Protein 8H24 (pdb70)

InterPro domains:
  IPR000483 Cysteine-rich flanking region, C-terminal [SM00082] (299-347)
  IPR001611 Leucine-rich repeat [PF00560] (93-112)
  IPR001611 Leucine-rich repeat [PF00560] (190-208)
  IPR001611 Leucine-rich repeat [PF13855] (116-176)
  IPR001611 Leucine-rich repeat [PF13855] (213-272)
  IPR001611 Leucine-rich repeat [PS51450] (93-114)
  IPR001611 Leucine-rich repeat [PS51450] (165-186)
  IPR003591 Leucine-rich repeat, typical subtype [SM00369] (92-114)
  IPR003591 Leucine-rich repeat, typical subtype [SM00369] (115-138)
  IPR003591 Leucine-rich repeat, typical subtype [SM00369] (163-186)
  IPR003591 Leucine-rich repeat, typical subtype [SM00369] (187-210)
  IPR003591 Leucine-rich repeat, typical subtype [SM00369] (213-234)
  IPR003591 Leucine-rich repeat, typical subtype [SM00369] (236-258)
  IPR003591 Leucine-rich repeat, typical subtype [SM00369] (259-282)
  IPR032675 Leucine-rich repeat domain superfamily [G3DSA:3.80.10.10] (40-172)
  IPR032675 Leucine-rich repeat domain superfamily [G3DSA:3.80.10.10] (173-347)
  IPR050467 Leucine-rich repeat and fibronectin type-III domain-containing [PTHR45842] (27-229)

Secondary structure (DSSP, 8-state):
--S--EE---SS-EEEEE-TTS---SS--TTEEEEEE-S---SS--TTTTTT-TT--EEE--SS------TTTTTT-TT--EEE--S-------TTTTTT-TT--EEE-TTS------GGGGTT--S--EEE--SS------TTTTTT-TT--EEE-TTS------TTTTSS-SS--EEE--SS---EE-SSTTTT-TT--EEE-TTS---EE-TTTTTT--S--EEE--SS--S---TTTTTTSSTTT---SSEEE--SS-EE-SGGGHHHHHHHHH-GGGBSSGGG-BEEESGGGTT-BHHHHHHT-

Organism: Homo sapiens (NCBI:txid9606)

GO terms:
  GO:0005576 extracellular region (C, IDA)
  GO:1904724 tertiary granule lumen (C, TAS)
  GO:1904813 ficolin-1-rich granule lumen (C, TAS)
  GO:0035580 specific granule lumen (C, TAS)
  GO:0005576 extracellular region (C, TAS)
  GO:0005515 protein binding (F, IPI)
  GO:0010718 positive regulation of epithelial to mesenchymal transition (P, IDA)
  GO:0030511 positive regulation of transforming growth factor beta receptor signaling pathway (P, IDA)
  GO:0001938 positive regulation of endothelial cell proliferation (P, IMP)
  GO:0005576 extracellular region (C, HDA)
  GO:0035313 wound healing, spreading of epidermal cells (P, IMP)
  GO:0045766 positive regulation of angiogenesis (P, IMP)
  GO:0010838 positive regulation of keratinocyte proliferation (P, IMP)
  GO:0051546 keratinocyte migration (P, IMP)
  GO:0060054 positive regulation of epithelial cell proliferation involved in wound healing (P, IMP)
  GO:0061756 leukocyte adhesion to vascular endothelial cell (P, IMP)
  GO:0005114 type II transforming growth factor beta receptor binding (F, IPI)
  GO:0034713 type I transforming growth factor beta receptor binding (F, IPI)
  GO:0070062 extracellular exosome (C, HDA)

Structure (mmCIF, N/CA/C/O backbone):
data_8H24
#
_entry.id   8H24
#
_cell.length_a   143.018
_cell.length_b   143.018
_cell.length_c   113.728
_cell.angle_alpha   90.000
_cell.angle_beta   90.000
_cell.angle_gamma   120.000
#
_symmetry.space_group_name_H-M   'P 63 2 2'
#
loop_
_entity.id
_entity.type
_entity.pdbx_description
1 polymer 'Leucine-rich alpha-2-glycoprotein'
2 non-polymer 2-acetamido-2-deoxy-beta-D-glucopyranose
3 non-polymer 'SULFATE ION'
4 water water
#
loop_
_atom_site.group_PDB
_atom_site.id
_atom_site.type_symbol
_atom_site.label_atom_id
_atom_site.label_alt_id
_atom_site.label_comp_id
_atom_site.label_asym_id
_atom_site.label_entity_id
_atom_site.label_seq_id
_atom_site.pdbx_PDB_ins_code
_atom_site.Cartn_x
_atom_site.Cartn_y
_atom_site.Cartn_z
_atom_site.occupancy
_atom_site.B_iso_or_equiv
_atom_site.auth_seq_id
_atom_site.auth_comp_id
_atom_site.auth_asym_id
_atom_site.auth_atom_id
_atom_site.pdbx_PDB_model_num
ATOM 1 N N . SER A 1 39 ? 80.58275 91.34330 140.60351 1.000 92.06661 39 SER A N 1
ATOM 2 C CA . SER A 1 39 ? 80.59960 91.67228 139.17946 1.000 92.63416 39 SER A CA 1
ATOM 3 C C . SER A 1 39 ? 79.27243 91.27134 138.53098 1.000 92.06652 39 SER A C 1
ATOM 4 O O . SER A 1 39 ? 78.59674 90.37451 139.01877 1.000 90.97727 39 SER A O 1
ATOM 7 N N . PRO A 1 40 ? 78.87124 91.96279 137.45914 1.000 95.25961 40 PRO A N 1
ATOM 8 C CA . PRO A 1 40 ? 77.64169 91.58236 136.74894 1.000 93.36954 40 PRO A CA 1
ATOM 9 C C . PRO A 1 40 ? 77.85008 90.59385 135.61250 1.000 83.40284 40 PRO A C 1
ATOM 10 O O . PRO A 1 40 ? 76.86163 90.03769 135.11094 1.000 78.66220 40 PRO A O 1
ATOM 14 N N . LYS A 1 41 ? 79.09504 90.37015 135.19507 1.000 82.37088 41 LYS A N 1
ATOM 15 C CA . LYS A 1 41 ? 79.40743 89.47759 134.08939 1.000 80.30830 41 LYS A CA 1
ATOM 16 C C . LYS A 1 41 ? 79.58623 88.02438 134.52144 1.000 77.00682 41 LYS A C 1
ATOM 17 O O . LYS A 1 41 ? 79.71656 87.14808 133.65712 1.000 73.09646 41 LYS A O 1
ATOM 23 N N . ASP A 1 42 ? 79.57658 87.74106 135.82118 1.000 76.56670 42 ASP A N 1
ATOM 24 C CA . ASP A 1 42 ? 79.85237 86.39894 136.31203 1.000 76.82548 42 ASP A CA 1
ATOM 25 C C . ASP A 1 42 ? 78.56571 85.59661 136.48749 1.000 74.16514 42 ASP A C 1
ATOM 26 O O . ASP A 1 42 ? 77.49563 86.13725 136.78540 1.000 71.91505 42 ASP A O 1
ATOM 31 N N . CYS A 1 43 ? 78.68741 84.28645 136.31203 1.000 73.39934 43 CYS A N 1
ATOM 32 C CA . CYS A 1 43 ? 77.56179 83.37942 136.48350 1.000 65.15922 43 CYS A CA 1
ATOM 33 C C . CYS A 1 43 ? 77.28490 83.18132 137.97395 1.000 66.52856 43 CYS A C 1
ATOM 34 O O . CYS A 1 43 ? 77.84046 83.86831 138.83382 1.000 74.27362 43 CYS A O 1
ATOM 37 N N . GLN A 1 44 ? 76.41953 82.23023 138.30315 1.000 64.19824 44 GLN A N 1
ATOM 38 C CA . GLN A 1 44 ? 76.05161 81.95305 139.68644 1.000 62.83218 44 GLN A CA 1
ATOM 39 C C . GLN A 1 44 ? 76.47076 80.53448 140.05026 1.000 60.87781 44 GLN A C 1
ATOM 40 O O . GLN A 1 44 ? 75.87755 79.56442 139.56958 1.000 58.66642 44 GLN A O 1
ATOM 46 N N . VAL A 1 45 ? 77.47624 80.41344 140.90166 1.000 60.29700 45 VAL A N 1
ATOM 47 C CA . VAL A 1 45 ? 77.99970 79.11577 141.30692 1.000 63.14024 45 VAL A CA 1
ATOM 48 C C . VAL A 1 45 ? 77.42899 78.75007 142.66596 1.000 67.22476 45 VAL A C 1
ATOM 49 O O . VAL A 1 45 ? 77.20767 79.60877 143.52544 1.000 69.42655 45 VAL A O 1
ATOM 53 N N . PHE A 1 46 ? 77.19303 77.45656 142.87019 1.000 69.68466 46 PHE A N 1
ATOM 54 C CA . PHE A 1 46 ? 76.60411 76.95793 144.10737 1.000 70.20272 46 PHE A CA 1
ATOM 55 C C . PHE A 1 46 ? 77.38168 75.72000 144.55537 1.000 74.64040 46 PHE A C 1
ATOM 56 O O . PHE A 1 46 ? 76.85398 74.60301 144.57100 1.000 75.99696 46 PHE A O 1
ATOM 64 N N . ARG A 1 47 ? 78.64882 75.95322 144.91278 1.000 79.52636 47 ARG A N 1
ATOM 65 C CA . ARG A 1 47 ? 79.56534 74.98088 145.50537 1.000 79.01182 47 ARG A CA 1
ATOM 66 C C . ARG A 1 47 ? 78.83703 74.05915 146.47510 1.000 76.64442 47 ARG A C 1
ATOM 67 O O . ARG A 1 47 ? 78.41473 74.49597 147.54731 1.000 81.33918 47 ARG A O 1
ATOM 75 N N . SER A 1 48 ? 78.66873 72.78973 146.10674 1.000 83.17839 48 SER A N 1
ATOM 76 C CA . SER A 1 48 ? 77.84847 71.88865 146.90815 1.000 87.44484 48 SER A CA 1
ATOM 77 C C . SER A 1 48 ? 78.57426 70.56866 147.16005 1.000 83.01529 48 SER A C 1
ATOM 78 O O . SER A 1 48 ? 79.78561 70.47141 146.92418 1.000 81.94050 48 SER A O 1
ATOM 81 N N . ASP A 1 49 ? 77.85852 69.55389 147.65638 1.000 82.81793 49 ASP A N 1
ATOM 82 C CA . ASP A 1 49 ? 78.53469 68.33744 148.10467 1.000 88.32552 49 ASP A CA 1
ATOM 83 C C . ASP A 1 49 ? 79.02163 67.50643 146.91995 1.000 85.01932 49 ASP A C 1
ATOM 84 O O . ASP A 1 49 ? 80.17530 67.05563 146.90142 1.000 81.43959 49 ASP A O 1
ATOM 89 N N . HIS A 1 50 ? 78.16464 67.29710 145.91655 1.000 83.01576 50 HIS A N 1
ATOM 90 C CA . HIS A 1 50 ? 78.65137 66.72253 144.67077 1.000 82.98577 50 HIS A CA 1
ATOM 91 C C . HIS A 1 50 ? 79.70702 67.66749 144.09606 1.000 80.77287 50 HIS A C 1
ATOM 92 O O . HIS A 1 50 ? 80.90979 67.40080 144.19817 1.000 78.07784 50 HIS A O 1
ATOM 99 N N . GLY A 1 51 ? 79.26822 68.79273 143.53826 1.000 76.38006 51 GLY A N 1
ATOM 100 C CA . GLY A 1 51 ? 80.15353 69.82032 143.02613 1.000 64.73832 51 GLY A CA 1
ATOM 101 C C . GLY A 1 51 ? 79.38303 71.09618 142.75489 1.000 65.46070 51 GLY A C 1
ATOM 102 O O . GLY A 1 51 ? 78.33427 71.33324 143.36478 1.000 72.12094 51 GLY A O 1
ATOM 103 N N . SER A 1 52 ? 79.87426 71.91860 141.83534 1.000 56.57232 52 SER A N 1
ATOM 104 C CA . SER A 1 52 ? 79.21657 73.17742 141.52598 1.000 53.71880 52 SER A CA 1
ATOM 105 C C . SER A 1 52 ? 77.96758 72.96810 140.67246 1.000 52.81527 52 SER A C 1
ATOM 106 O O . SER A 1 52 ? 77.88232 72.03372 139.86570 1.000 49.86376 52 SER A O 1
ATOM 109 N N . SER A 1 53 ? 76.98926 73.85165 140.87407 1.000 50.73471 53 SER A N 1
ATOM 110 C CA . SER A 1 53 ? 75.90098 74.08851 139.93642 1.000 47.54964 53 SER A CA 1
ATOM 111 C C . SER A 1 53 ? 75.98150 75.53559 139.48561 1.000 49.40491 53 SER A C 1
ATOM 112 O O . SER A 1 53 ? 76.04342 76.44389 140.32071 1.000 54.44500 53 SER A O 1
ATOM 115 N N . ILE A 1 54 ? 75.96682 75.75018 138.17344 1.000 39.06177 54 ILE A N 1
ATOM 116 C CA . ILE A 1 54 ? 76.23581 77.05952 137.59604 1.000 45.41135 54 ILE A CA 1
ATOM 117 C C . ILE A 1 54 ? 75.05299 77.47687 136.73433 1.000 43.36608 54 ILE A C 1
ATOM 118 O O . ILE A 1 54 ? 74.60071 76.71048 135.87577 1.000 40.94402 54 ILE A O 1
ATOM 123 N N . SER A 1 55 ? 74.56413 78.69497 136.95532 1.000 50.74000 55 SER A N 1
ATOM 124 C CA . SER A 1 55 ? 73.50525 79.27565 136.14414 1.000 50.26350 55 SER A CA 1
ATOM 125 C C . SER A 1 55 ? 74.01583 80.56135 135.50590 1.000 48.55241 55 SER A C 1
ATOM 126 O O . SER A 1 55 ? 74.55441 81.42786 136.20115 1.000 51.18161 55 SER A O 1
ATOM 129 N N . CYS A 1 56 ? 73.86699 80.66871 134.18290 1.000 48.85047 56 CYS A N 1
ATOM 130 C CA . CYS A 1 56 ? 74.24182 81.86139 133.42994 1.000 51.15587 56 CYS A CA 1
ATOM 131 C C . CYS A 1 56 ? 73.03667 82.32533 132.63864 1.000 47.59450 56 CYS A C 1
ATOM 132 O O . CYS A 1 56 ? 72.49624 81.56473 131.83156 1.000 48.76068 56 CYS A O 1
ATOM 135 N N . GLN A 1 57 ? 72.63347 83.56982 132.85685 1.000 50.82651 57 GLN A N 1
ATOM 136 C CA . GLN A 1 57 ? 71.69670 84.27649 131.99816 1.000 55.64004 57 GLN A CA 1
ATOM 137 C C . GLN A 1 57 ? 72.15052 85.72540 131.93078 1.000 54.05669 57 GLN A C 1
ATOM 138 O O . GLN A 1 57 ? 72.83212 86.19917 132.84790 1.000 52.30414 57 GLN A O 1
ATOM 144 N N . PRO A 1 58 ? 71.82699 86.44023 130.85408 1.000 54.90918 58 PRO A N 1
ATOM 145 C CA . PRO A 1 58 ? 72.21146 87.86455 130.76112 1.000 54.44846 58 PRO A CA 1
ATOM 146 C C . PRO A 1 58 ? 71.73457 88.63063 131.98329 1.000 55.26974 58 PRO A C 1
ATOM 147 O O . PRO A 1 58 ? 70.67146 88.31418 132.54401 1.000 55.56002 58 PRO A O 1
ATOM 151 N N . PRO A 1 59 ? 72.50438 89.63424 132.45325 1.000 55.31138 59 PRO A N 1
ATOM 152 C CA . PRO A 1 59 ? 73.71079 90.20444 131.84298 1.000 57.04226 59 PRO A CA 1
ATOM 153 C C . PRO A 1 59 ? 75.00158 89.41070 132.06188 1.000 58.15130 59 PRO A C 1
ATOM 154 O O . PRO A 1 59 ? 76.06596 89.90745 131.69460 1.000 65.79794 59 PRO A O 1
ATOM 158 N N . ALA A 1 60 ? 74.92498 88.21987 132.65213 1.000 58.97167 60 ALA A N 1
ATOM 159 C CA . ALA A 1 60 ? 76.12391 87.41043 132.80244 1.000 60.71362 60 ALA A CA 1
ATOM 160 C C . ALA A 1 60 ? 76.69559 87.06142 131.43268 1.000 58.89612 60 ALA A C 1
ATOM 161 O O . ALA A 1 60 ? 76.04966 87.22513 130.39318 1.000 59.46702 60 ALA A O 1
ATOM 163 N N . GLU A 1 61 ? 77.93316 86.58344 131.43912 1.000 60.38645 61 GLU A N 1
ATOM 164 C CA . GLU A 1 61 ? 78.61602 86.17509 130.22025 1.000 64.53993 61 GLU A CA 1
ATOM 165 C C . GLU A 1 61 ? 78.76436 84.66109 130.18978 1.000 56.74326 61 GLU A C 1
ATOM 166 O O . GLU A 1 61 ? 79.00908 84.02998 131.22369 1.000 59.59023 61 GLU A O 1
ATOM 172 N N . ILE A 1 62 ? 78.61077 84.08445 129.00288 1.000 54.72723 62 ILE A N 1
ATOM 173 C CA . ILE A 1 62 ? 78.86170 82.65916 128.80691 1.000 59.77499 62 ILE A CA 1
ATOM 174 C C . ILE A 1 62 ? 80.31206 82.37508 129.17604 1.000 58.49399 62 ILE A C 1
ATOM 175 O O . ILE A 1 62 ? 81.22428 82.96981 128.58558 1.000 58.69442 62 ILE A O 1
ATOM 180 N N . PRO A 1 63 ? 80.57262 81.48481 130.13094 1.000 58.74162 63 PRO A N 1
ATOM 181 C CA . PRO A 1 63 ? 81.95836 81.25215 130.55988 1.000 58.37780 63 PRO A CA 1
ATOM 182 C C . PRO A 1 63 ? 82.78825 80.59503 129.46388 1.000 61.42429 63 PRO A C 1
ATOM 183 O O . PRO A 1 63 ? 82.30948 79.72891 128.72592 1.000 66.07364 63 PRO A O 1
ATOM 187 N N . GLY A 1 64 ? 84.04774 81.02674 129.35687 1.000 59.59153 64 GLY A N 1
ATOM 188 C CA . GLY A 1 64 ? 84.96159 80.42340 128.40191 1.000 56.50258 64 GLY A CA 1
ATOM 189 C C . GLY A 1 64 ? 85.44708 79.04646 128.80460 1.000 59.20312 64 GLY A C 1
ATOM 190 O O . GLY A 1 64 ? 85.81010 78.24991 127.93324 1.000 64.65990 64 GLY A O 1
ATOM 191 N N . TYR A 1 65 ? 85.45441 78.74706 130.10101 1.000 52.41023 65 TYR A N 1
ATOM 192 C CA . TYR A 1 65 ? 85.82579 77.43264 130.59632 1.000 57.18012 65 TYR A CA 1
ATOM 193 C C . TYR A 1 65 ? 84.89398 77.06150 131.74417 1.000 55.75896 65 TYR A C 1
ATOM 194 O O . TYR A 1 65 ? 84.30439 77.92589 132.39531 1.000 58.93792 65 TYR A O 1
ATOM 203 N N . LEU A 1 66 ? 84.75329 75.76459 131.98158 1.000 48.99402 66 LEU A N 1
ATOM 204 C CA . LEU A 1 66 ? 83.96140 75.37761 133.13300 1.000 46.96882 66 LEU A CA 1
ATOM 205 C C . LEU A 1 66 ? 84.86376 74.89706 134.25859 1.000 51.10044 66 LEU A C 1
ATOM 206 O O . LEU A 1 66 ? 85.87757 74.23525 134.00648 1.000 54.74002 66 LEU A O 1
ATOM 211 N N . PRO A 1 67 ? 84.53326 75.22763 135.49978 1.000 48.55435 67 PRO A N 1
ATOM 212 C CA . PRO A 1 67 ? 85.21433 74.59912 136.63425 1.000 43.29385 67 PRO A CA 1
ATOM 213 C C . PRO A 1 67 ? 85.19068 73.08019 136.50660 1.000 47.68408 67 PRO A C 1
ATOM 214 O O . PRO A 1 67 ? 84.21013 72.48743 136.05032 1.000 47.88113 67 PRO A O 1
ATOM 218 N N . ALA A 1 68 ? 86.28425 72.44745 136.92929 1.000 51.18848 68 ALA A N 1
ATOM 219 C CA . ALA A 1 68 ? 86.41188 71.00173 136.79102 1.000 47.21407 68 ALA A CA 1
ATOM 220 C C . ALA A 1 68 ? 85.30012 70.24666 137.51047 1.000 51.41694 68 ALA A C 1
ATOM 221 O O . ALA A 1 68 ? 84.93796 69.13903 137.09505 1.000 56.48314 68 ALA A O 1
ATOM 223 N N . ASP A 1 69 ? 84.75091 70.80287 138.58680 1.000 45.30315 69 ASP A N 1
ATOM 224 C CA . ASP A 1 69 ? 83.77948 70.07091 139.38847 1.000 48.13692 69 ASP A CA 1
ATOM 225 C C . ASP A 1 69 ? 82.33184 70.44220 139.05738 1.000 47.76597 69 ASP A C 1
ATOM 226 O O . ASP A 1 69 ? 81.42547 70.12351 139.83606 1.000 45.68990 69 ASP A O 1
ATOM 231 N N . THR A 1 70 ? 82.09584 71.10151 137.92170 1.000 43.72499 70 THR A N 1
ATOM 232 C CA . THR A 1 70 ? 80.73696 71.43881 137.50785 1.000 44.80358 70 THR A CA 1
ATOM 233 C C . THR A 1 70 ? 79.89861 70.17387 137.32506 1.000 40.78318 70 THR A C 1
ATOM 234 O O . THR A 1 70 ? 80.25889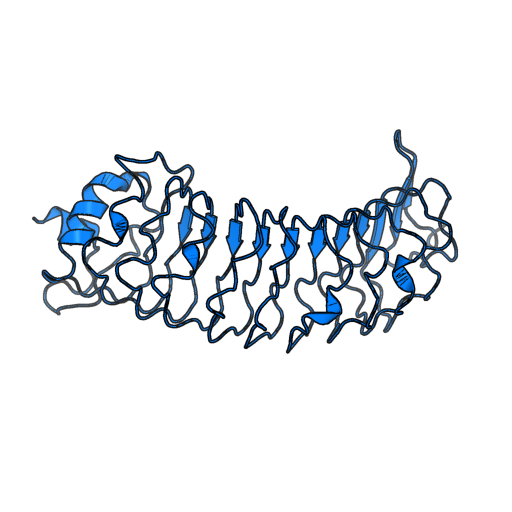 69.29649 136.53542 1.000 37.06389 70 THR A O 1
ATOM 238 N N . VAL A 1 71 ? 78.78218 70.07984 138.05720 1.000 39.76092 71 VAL A N 1
ATOM 239 C CA . VAL A 1 71 ? 77.86422 68.95719 137.92131 1.000 36.81201 71 VAL A CA 1
ATOM 240 C C . VAL A 1 71 ? 76.57253 69.34694 137.20386 1.000 35.52074 71 VAL A C 1
ATOM 241 O O . VAL A 1 71 ? 76.01160 68.52405 136.46758 1.000 33.35602 71 VAL A O 1
ATOM 245 N N . HIS A 1 72 ? 76.08278 70.56866 137.39215 1.000 38.26397 72 HIS A N 1
ATOM 246 C CA . HIS A 1 72 ? 74.88440 71.04179 136.71413 1.000 38.70157 72 HIS A CA 1
ATOM 247 C C . HIS A 1 72 ? 75.21314 72.36716 136.05840 1.000 37.16251 72 HIS A C 1
ATOM 248 O O . HIS A 1 72 ? 75.80948 73.24086 136.69721 1.000 35.42970 72 HIS A O 1
ATOM 255 N N . LEU A 1 73 ? 74.81879 72.52246 134.79618 1.000 30.43956 73 LEU A N 1
ATOM 256 C CA . LEU A 1 73 ? 75.05516 73.76217 134.07214 1.000 31.81079 73 LEU A CA 1
ATOM 257 C C . LEU A 1 73 ? 73.76606 74.19732 133.39742 1.000 33.10912 73 LEU A C 1
ATOM 258 O O . LEU A 1 73 ? 73.16244 73.42141 132.64418 1.000 32.25504 73 LEU A O 1
ATOM 263 N N . ALA A 1 74 ? 73.35006 75.43469 133.66361 1.000 33.13133 74 ALA A N 1
ATOM 264 C CA . ALA A 1 74 ? 72.22951 76.05466 132.96644 1.000 35.23768 74 ALA A CA 1
ATOM 265 C C . ALA A 1 74 ? 72.71579 77.32362 132.28303 1.000 37.80625 74 ALA A C 1
ATOM 266 O O . ALA A 1 74 ? 73.28565 78.20412 132.93530 1.000 40.33106 74 ALA A O 1
ATOM 268 N N . VAL A 1 75 ? 72.49176 77.41341 130.97631 1.000 36.98877 75 VAL A N 1
ATOM 269 C CA . VAL A 1 75 ? 72.82991 78.58520 130.17501 1.000 41.95186 75 VAL A CA 1
ATOM 270 C C . VAL A 1 75 ? 71.58067 78.92433 129.37494 1.000 43.09147 75 VAL A C 1
ATOM 271 O O . VAL A 1 75 ? 71.22565 78.19662 128.43884 1.000 44.84700 75 VAL A O 1
ATOM 275 N N . GLU A 1 76 ? 70.89796 80.00783 129.74084 1.000 45.42119 76 GLU A N 1
ATOM 276 C CA . GLU A 1 76 ? 69.59295 80.27983 129.15103 1.000 49.42764 76 GLU A CA 1
ATOM 277 C C . GLU A 1 76 ? 69.37203 81.76972 128.93236 1.000 48.53446 76 GLU A C 1
ATOM 278 O O . GLU A 1 76 ? 70.02021 82.61846 129.54933 1.000 45.96953 76 GLU A O 1
ATOM 284 N N . PHE A 1 77 ? 68.43051 82.06280 128.03026 1.000 46.39783 77 PHE A N 1
ATOM 285 C CA . PHE A 1 77 ? 67.92221 83.39573 127.69891 1.000 48.57329 77 PHE A CA 1
ATOM 286 C C . PHE A 1 77 ? 68.94393 84.24864 126.95792 1.000 50.15416 77 PHE A C 1
ATOM 287 O O . PHE A 1 77 ? 68.72672 85.45171 126.78409 1.000 53.42325 77 PHE A O 1
ATOM 295 N N . PHE A 1 78 ? 70.04696 83.66125 126.50384 1.000 49.97969 78 PHE A N 1
ATOM 296 C CA . PHE A 1 78 ? 70.92492 84.34379 125.57141 1.000 43.57782 78 PHE A CA 1
ATOM 297 C C . PHE A 1 78 ? 70.27396 84.36218 124.19257 1.000 51.94537 78 PHE A C 1
ATOM 298 O O . PHE A 1 78 ? 69.12951 83.93151 124.00597 1.000 51.32210 78 PHE A O 1
ATOM 306 N N . ASN A 1 79 ? 71.01687 84.87376 123.20931 1.000 52.85401 79 ASN A N 1
ATOM 307 C CA . ASN A 1 79 ? 70.51692 84.98633 121.83905 1.000 52.66998 79 ASN A CA 1
ATOM 308 C C . ASN A 1 79 ? 71.71579 84.74982 120.91703 1.000 57.48277 79 ASN A C 1
ATOM 309 O O . ASN A 1 79 ? 72.43157 85.68570 120.55364 1.000 62.36519 79 ASN A O 1
ATOM 314 N N . LEU A 1 80 ? 71.93080 83.48458 120.55809 1.000 51.72508 80 LEU A N 1
ATOM 315 C CA . LEU A 1 80 ? 73.07801 83.07624 119.76191 1.000 50.23848 80 LEU A CA 1
ATOM 316 C C . LEU A 1 80 ? 72.65576 81.97414 118.81455 1.000 48.23693 80 LEU A C 1
ATOM 317 O O . LEU A 1 80 ? 71.86864 81.09997 119.18794 1.000 52.93739 80 LEU A O 1
ATOM 322 N N . THR A 1 81 ? 73.20403 81.99751 117.60150 1.000 44.00513 81 THR A N 1
ATOM 323 C CA . THR A 1 81 ? 72.88251 80.94391 116.64823 1.000 47.02359 81 THR A CA 1
ATOM 324 C C . THR A 1 81 ? 73.51136 79.61613 117.04792 1.000 46.01681 81 THR A C 1
ATOM 325 O O . THR A 1 81 ? 73.01173 78.55600 116.65950 1.000 44.34284 81 THR A O 1
ATOM 329 N N . HIS A 1 82 ? 74.60829 79.65094 117.79962 1.000 44.73745 82 HIS A N 1
ATOM 330 C CA . HIS A 1 82 ? 75.27166 78.43034 118.23118 1.000 46.32873 82 HIS A CA 1
ATOM 331 C C . HIS A 1 82 ? 76.09713 78.73828 119.47245 1.000 44.27023 82 HIS A C 1
ATOM 332 O O . HIS A 1 82 ? 76.43242 79.89105 119.74598 1.000 47.05289 82 HIS A O 1
ATOM 339 N N . LEU A 1 83 ? 76.39885 77.70070 120.22473 1.000 42.44634 83 LEU A N 1
ATOM 340 C CA . LEU A 1 83 ? 77.32065 77.81541 121.34220 1.000 46.26722 83 LEU A CA 1
ATOM 341 C C . LEU A 1 83 ? 78.73829 77.54488 120.87175 1.000 43.24049 83 LEU A C 1
ATOM 342 O O . LEU A 1 83 ? 78.94368 76.86490 119.86046 1.000 47.74614 83 LEU A O 1
ATOM 347 N N . PRO A 1 84 ? 79.74304 78.06587 121.57669 1.000 45.65483 84 PRO A N 1
ATOM 348 C CA . PRO A 1 84 ? 81.13149 77.64744 121.30083 1.000 44.79009 84 PRO A CA 1
ATOM 349 C C . PRO A 1 84 ? 81.24397 76.12741 121.29681 1.000 43.74319 84 PRO A C 1
ATOM 350 O O . PRO A 1 84 ? 80.79731 75.45311 122.22693 1.000 46.14421 84 PRO A O 1
ATOM 354 N N . ALA A 1 85 ? 81.82751 75.58084 120.22556 1.000 49.85378 85 ALA A N 1
ATOM 355 C CA . ALA A 1 85 ? 81.90073 74.12767 120.07089 1.000 48.15904 85 ALA A CA 1
ATOM 356 C C . ALA A 1 85 ? 82.65928 73.43137 121.20054 1.000 51.33683 85 ALA A C 1
ATOM 357 O O . ALA A 1 85 ? 82.46833 72.22476 121.39766 1.000 48.79670 85 ALA A O 1
ATOM 359 N N . ASN A 1 86 ? 83.51840 74.14819 121.93820 1.000 44.80686 86 ASN A N 1
ATOM 360 C CA . ASN A 1 86 ? 84.31823 73.55661 123.00569 1.000 42.69994 86 ASN A CA 1
ATOM 361 C C . ASN A 1 86 ? 83.87530 74.02589 124.39072 1.000 40.70962 86 ASN A C 1
ATOM 362 O O . ASN A 1 86 ? 84.65638 73.95716 125.35074 1.000 40.23953 86 ASN A O 1
ATOM 367 N N . LEU A 1 87 ? 82.62190 74.46885 124.51364 1.000 39.00547 87 LEU A N 1
ATOM 368 C CA . LEU A 1 87 ? 82.10503 74.97773 125.78034 1.000 32.91999 87 LEU A CA 1
ATOM 369 C C . LEU A 1 87 ? 82.27314 73.97691 126.92403 1.000 34.80780 87 LEU A C 1
ATOM 370 O O . LEU A 1 87 ? 82.52970 74.37356 128.06380 1.000 32.12152 87 LEU A O 1
ATOM 375 N N . LEU A 1 88 ? 82.10018 72.68060 126.65436 1.000 31.67097 88 LEU A N 1
ATOM 376 C CA . LEU A 1 88 ? 82.07620 71.67425 127.71114 1.000 31.79915 88 LEU A CA 1
ATOM 377 C C . LEU A 1 88 ? 83.44023 71.04830 127.98608 1.000 30.53100 88 LEU A C 1
ATOM 378 O O . LEU A 1 88 ? 83.51715 70.08905 128.76233 1.000 29.52463 88 LEU A O 1
ATOM 383 N N . GLN A 1 89 ? 84.50772 71.57844 127.39175 1.000 31.48988 89 GLN A N 1
ATOM 384 C CA . GLN A 1 89 ? 85.84008 70.98608 127.50397 1.000 34.82389 89 GLN A CA 1
ATOM 385 C C . GLN A 1 89 ? 86.23987 70.72371 128.95202 1.000 34.39690 89 GLN A C 1
ATOM 386 O O . GLN A 1 89 ? 86.16169 71.61439 129.80273 1.000 32.98989 89 GLN A O 1
ATOM 392 N N . GLY A 1 90 ? 86.68653 69.49206 129.22081 1.000 30.15449 90 GLY A N 1
ATOM 393 C CA . GLY A 1 90 ? 87.15294 69.09019 130.53836 1.000 31.15672 90 GLY A CA 1
ATOM 394 C C . GLY A 1 90 ? 86.07917 68.84916 131.58870 1.000 32.65838 90 GLY A C 1
ATOM 395 O O . GLY A 1 90 ? 86.41881 68.51110 132.72706 1.000 29.27551 90 GLY A O 1
ATOM 396 N N . ALA A 1 91 ? 84.79707 68.97645 131.24885 1.000 27.89550 91 ALA A N 1
ATOM 397 C CA . ALA A 1 91 ? 83.73744 68.92418 132.25464 1.000 27.21888 91 ALA A CA 1
ATOM 398 C C . ALA A 1 91 ? 83.30198 67.47645 132.47392 1.000 32.23192 91 ALA A C 1
ATOM 399 O O . ALA A 1 91 ? 82.17720 67.06854 132.17081 1.000 35.92070 91 ALA A O 1
ATOM 401 N N . SER A 1 92 ? 84.21871 66.68546 133.02207 1.000 30.07707 92 SER A N 1
ATOM 402 C CA . SER A 1 92 ? 83.95640 65.25174 133.11010 1.000 31.18249 92 SER A CA 1
ATOM 403 C C . SER A 1 92 ? 83.11362 64.86369 134.31781 1.000 33.91729 92 SER A C 1
ATOM 404 O O . SER A 1 92 ? 82.84983 63.66703 134.51033 1.000 32.48086 92 SER A O 1
ATOM 407 N N . LYS A 1 93 ? 82.66785 65.82582 135.12445 1.000 30.12977 93 LYS A N 1
ATOM 408 C CA . LYS A 1 93 ? 81.68638 65.53722 136.15948 1.000 32.85056 93 LYS A CA 1
ATOM 409 C C . LYS A 1 93 ? 80.29896 66.04597 135.79334 1.000 31.79988 93 LYS A C 1
ATOM 410 O O . LYS A 1 93 ? 79.35217 65.81329 136.55164 1.000 37.02493 93 LYS A O 1
ATOM 416 N N . LEU A 1 94 ? 80.15577 66.72928 134.65492 1.000 27.83342 94 LEU A N 1
ATOM 417 C CA . LEU A 1 94 ? 78.87006 67.29439 134.25951 1.000 29.82587 94 LEU A CA 1
ATOM 418 C C . LEU A 1 94 ? 77.81615 66.20407 134.09700 1.000 31.63393 94 LEU A C 1
ATOM 419 O O . LEU A 1 94 ? 78.01888 65.21987 133.37771 1.000 26.95270 94 LEU A O 1
ATOM 424 N N . GLN A 1 95 ? 76.69008 66.37328 134.77424 1.000 30.27217 95 GLN A N 1
ATOM 425 C CA . GLN A 1 95 ? 75.60863 65.40696 134.66396 1.000 32.45025 95 GLN A CA 1
ATOM 426 C C . GLN A 1 95 ? 74.35273 65.96802 134.03372 1.000 29.47906 95 GLN A C 1
ATOM 427 O O . GLN A 1 95 ? 73.59817 65.20197 133.42711 1.000 28.97365 95 GLN A O 1
ATOM 433 N N . GLU A 1 96 ? 74.11159 67.27741 134.15310 1.000 28.10985 96 GLU A N 1
ATOM 434 C CA . GLU A 1 96 ? 72.90508 67.91176 133.63625 1.000 30.83988 96 GLU A CA 1
ATOM 435 C C . GLU A 1 96 ? 73.26974 69.18184 132.88230 1.000 29.64734 96 GLU A C 1
ATOM 436 O O . GLU A 1 96 ? 73.99451 70.04195 133.39531 1.000 29.58522 96 GLU A O 1
ATOM 442 N N . LEU A 1 97 ? 72.76154 69.29278 131.66605 1.000 25.33685 97 LEU A N 1
ATOM 443 C CA . LEU A 1 97 ? 73.05298 70.41447 130.79059 1.000 26.03958 97 LEU A CA 1
ATOM 444 C C . LEU A 1 97 ? 71.72413 71.01711 130.35625 1.000 30.60973 97 LEU A C 1
ATOM 445 O O . LEU A 1 97 ? 70.99914 70.41105 129.55976 1.000 31.15440 97 LEU A O 1
ATOM 450 N N . HIS A 1 98 ? 71.38907 72.18774 130.89112 1.000 31.22375 98 HIS A N 1
ATOM 451 C CA . HIS A 1 98 ? 70.16976 72.89704 130.52125 1.000 34.00759 98 HIS A CA 1
ATOM 452 C C . HIS A 1 98 ? 70.55432 74.08187 129.64061 1.000 34.03445 98 HIS A C 1
ATOM 453 O O . HIS A 1 98 ? 71.29242 74.97302 130.07311 1.000 36.87882 98 HIS A O 1
ATOM 460 N N . LEU A 1 99 ? 70.08923 74.06909 128.40034 1.000 30.72712 99 LEU A N 1
ATOM 461 C CA . LEU A 1 99 ? 70.43745 75.07610 127.40329 1.000 34.23745 99 LEU A CA 1
ATOM 462 C C . LEU A 1 99 ? 69.17794 75.65780 126.79520 1.000 36.69715 99 LEU A C 1
ATOM 463 O O . LEU A 1 99 ? 69.02442 75.75983 125.57802 1.000 36.06717 99 LEU A O 1
ATOM 468 N N . SER A 1 100 ? 68.27452 76.07941 127.67015 1.000 40.54961 100 SER A N 1
ATOM 469 C CA . SER A 1 100 ? 66.93558 76.49880 127.28833 1.000 43.48203 100 SER A CA 1
ATOM 470 C C . SER A 1 100 ? 66.92367 77.91491 126.71002 1.000 41.58506 100 SER A C 1
ATOM 471 O O . SER A 1 100 ? 67.63587 78.79773 127.18794 1.000 42.77676 100 SER A O 1
ATOM 474 N N . SER A 1 101 ? 66.09961 78.12684 125.68267 1.000 40.52988 101 SER A N 1
ATOM 475 C CA . SER A 1 101 ? 65.70264 79.46489 125.22261 1.000 41.13440 101 SER A CA 1
ATOM 476 C C . SER A 1 101 ? 66.90836 80.35254 124.91310 1.000 42.99952 101 SER A C 1
ATOM 477 O O . SER A 1 101 ? 67.11801 81.40481 125.51870 1.000 41.87331 101 SER A O 1
ATOM 480 N N . ASN A 1 102 ? 67.70538 79.91716 123.94706 1.000 41.45069 102 ASN A N 1
ATOM 481 C CA . ASN A 1 102 ? 68.87581 80.67222 123.54250 1.000 43.24106 102 ASN A CA 1
ATOM 482 C C . ASN A 1 102 ? 68.87019 81.00150 122.06093 1.000 44.58592 102 ASN A C 1
ATOM 483 O O . ASN A 1 102 ? 69.83160 81.60618 121.57160 1.000 46.24710 102 ASN A O 1
ATOM 488 N N . GLY A 1 103 ? 67.82253 80.62519 121.33549 1.000 41.55297 103 GLY A N 1
ATOM 489 C CA . GLY A 1 103 ? 67.79594 80.87339 119.91205 1.000 36.46207 103 GLY A CA 1
ATOM 490 C C . GLY A 1 103 ? 68.73763 80.00749 119.11625 1.000 44.19458 103 GLY A C 1
ATOM 491 O O . GLY A 1 103 ? 68.99156 80.30384 117.94298 1.000 47.01144 103 GLY A O 1
ATOM 492 N N . LEU A 1 104 ? 69.26045 78.93330 119.71516 1.000 45.69061 104 LEU A N 1
ATOM 493 C CA . LEU A 1 104 ? 70.22852 78.09410 119.01881 1.000 39.02398 104 LEU A CA 1
ATOM 494 C C . LEU A 1 104 ? 69.62159 77.53531 117.74231 1.000 39.89662 104 LEU A C 1
ATOM 495 O O . LEU A 1 104 ? 68.46013 77.11576 117.71511 1.000 38.76977 104 LEU A O 1
ATOM 500 N N . GLU A 1 105 ? 70.41518 77.54551 116.67506 1.000 41.61576 105 GLU A N 1
ATOM 501 C CA . GLU A 1 105 ? 69.97945 77.04167 115.38330 1.000 45.19817 105 GLU A CA 1
ATOM 502 C C . GLU A 1 105 ? 70.72358 75.79763 114.95201 1.000 41.00538 105 GLU A C 1
ATOM 503 O O . GLU A 1 105 ? 70.31656 75.15791 113.97760 1.000 41.41912 105 GLU A O 1
ATOM 509 N N . SER A 1 106 ? 71.79893 75.44337 115.64049 1.000 37.82512 106 SER A N 1
ATOM 510 C CA . SER A 1 106 ? 72.54123 74.24580 115.29431 1.000 45.40488 106 SER A CA 1
ATOM 511 C C . SER A 1 106 ? 73.39689 73.88304 116.49153 1.000 40.97334 106 SER A C 1
ATOM 512 O O . SER A 1 106 ? 73.59050 74.68899 117.40429 1.000 40.05463 106 SER A O 1
ATOM 515 N N . LEU A 1 107 ? 73.89270 72.65494 116.47957 1.000 40.29005 107 LEU A N 1
ATOM 516 C CA . LEU A 1 107 ? 74.84250 72.18563 117.47302 1.000 39.95688 107 LEU A CA 1
ATOM 517 C C . LEU A 1 107 ? 76.06547 71.64470 116.75420 1.000 39.45978 107 LEU A C 1
ATOM 518 O O . LEU A 1 107 ? 75.94783 71.05123 115.67628 1.000 38.59037 107 LEU A O 1
ATOM 523 N N . SER A 1 108 ? 77.23375 71.84993 117.34580 1.000 34.78711 108 SER A N 1
ATOM 524 C CA . SER A 1 108 ? 78.43312 71.24495 116.79227 1.000 38.42533 108 SER A CA 1
ATOM 525 C C . SER A 1 108 ? 78.34401 69.72484 116.90582 1.000 35.62603 108 SER A C 1
ATOM 526 O O . SER A 1 108 ? 77.86796 69.20721 117.92033 1.000 35.31168 108 SER A O 1
ATOM 529 N N . PRO A 1 109 ? 78.79740 68.98379 115.89292 1.000 36.34371 109 PRO A N 1
ATOM 530 C CA . PRO A 1 109 ? 78.83321 67.51399 116.02371 1.000 34.09097 109 PRO A CA 1
ATOM 531 C C . PRO A 1 109 ? 79.69631 67.02868 117.18088 1.000 35.16752 109 PRO A C 1
ATOM 532 O O . PRO A 1 109 ? 79.49501 65.90318 117.65082 1.000 35.40135 109 PRO A O 1
ATOM 536 N N . GLU A 1 110 ? 80.65469 67.82511 117.65283 1.000 31.68829 110 GLU A N 1
ATOM 537 C CA . GLU A 1 110 ? 81.55740 67.40210 118.71569 1.000 33.28689 110 GLU A CA 1
ATOM 538 C C . GLU A 1 110 ? 81.14755 67.92205 120.08991 1.000 31.92070 110 GLU A C 1
ATOM 539 O O . GLU A 1 110 ? 81.87908 67.70945 121.06379 1.000 32.25797 110 GLU A O 1
ATOM 545 N N . PHE A 1 111 ? 79.98229 68.56297 120.19208 1.000 29.24821 111 PHE A N 1
ATOM 546 C CA . PHE A 1 111 ? 79.61054 69.29763 121.39900 1.000 27.13384 111 PHE A CA 1
ATOM 547 C C . PHE A 1 111 ? 79.68500 68.43430 122.65313 1.000 25.13659 111 PHE A C 1
ATOM 548 O O . PHE A 1 111 ? 80.14306 68.90246 123.69852 1.000 24.30806 111 PHE A O 1
ATOM 556 N N . LEU A 1 112 ? 79.24220 67.17600 122.57637 1.000 22.69702 112 LEU A N 1
ATOM 557 C CA . LEU A 1 112 ? 79.11440 66.32746 123.75918 1.000 23.00743 112 LEU A CA 1
ATOM 558 C C . LEU A 1 112 ? 80.29305 65.39196 123.97007 1.000 24.50459 112 LEU A C 1
ATOM 559 O O . LEU A 1 112 ? 80.30474 64.64383 124.95769 1.000 23.59980 112 LEU A O 1
ATOM 564 N N . ARG A 1 113 ? 81.27870 65.41059 123.07696 1.000 26.56938 113 ARG A N 1
ATOM 565 C CA . ARG A 1 113 ? 82.47279 64.58427 123.25246 1.000 26.63998 113 ARG A CA 1
ATOM 566 C C . ARG A 1 113 ? 83.15643 64.72918 124.61222 1.000 28.29096 113 ARG A C 1
ATOM 567 O O . ARG A 1 113 ? 83.63954 63.70756 125.13375 1.000 24.85710 113 ARG A O 1
ATOM 575 N N . PRO A 1 114 ? 83.24554 65.91094 125.23785 1.000 27.22279 114 PRO A N 1
ATOM 576 C CA . PRO A 1 114 ? 83.86646 65.96700 126.57496 1.000 27.01008 114 PRO A CA 1
ATOM 577 C C . PRO A 1 114 ? 82.98782 65.42906 127.70390 1.000 27.20274 114 PRO A C 1
ATOM 578 O O . PRO A 1 114 ? 83.46894 65.34345 128.84195 1.000 25.00823 114 PRO A O 1
ATOM 582 N N . VAL A 1 115 ? 81.73510 65.05545 127.44793 1.000 25.36810 115 VAL A N 1
ATOM 583 C CA . VAL A 1 115 ? 80.83826 64.67361 128.54374 1.000 24.29171 115 VAL A CA 1
ATOM 584 C C . VAL A 1 115 ? 80.12646 63.35249 128.25227 1.000 25.80678 115 VAL A C 1
ATOM 585 O O . VAL A 1 115 ? 78.88525 63.30043 128.23078 1.000 24.57870 115 VAL A O 1
ATOM 589 N N . PRO A 1 116 ? 80.85477 62.25368 128.04238 1.000 24.11362 116 PRO A N 1
ATOM 590 C CA . PRO A 1 116 ? 80.17587 60.96461 127.84789 1.000 23.71153 116 PRO A CA 1
ATOM 591 C C . PRO A 1 116 ? 79.32972 60.54886 129.04204 1.000 27.32134 116 PRO A C 1
ATOM 592 O O . PRO A 1 116 ? 78.38579 59.76144 128.88153 1.000 27.86975 116 PRO A O 1
ATOM 596 N N . GLN A 1 117 ? 79.62662 61.05941 130.23299 1.000 25.20582 117 GLN A N 1
ATOM 597 C CA . GLN A 1 117 ? 78.87172 60.71130 131.42907 1.000 28.38359 117 GLN A CA 1
ATOM 598 C C . GLN A 1 117 ? 77.57479 61.51055 131.57161 1.000 29.27045 117 GLN A C 1
ATOM 599 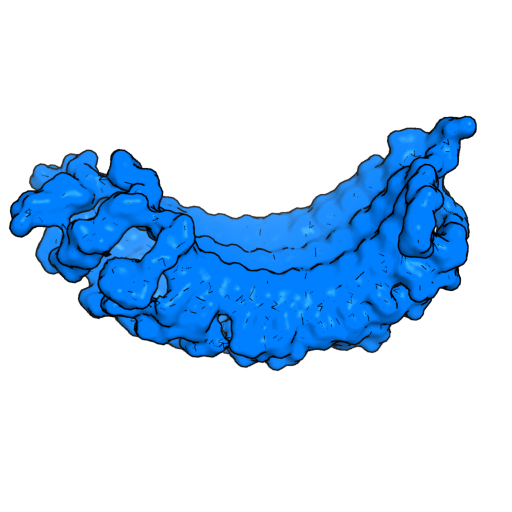O O . GLN A 1 117 ? 76.83793 61.28082 132.54164 1.000 26.21030 117 GLN A O 1
ATOM 605 N N . LEU A 1 118 ? 77.28991 62.44405 130.65151 1.000 25.45043 118 LEU A N 1
ATOM 606 C CA . LEU A 1 118 ? 76.09736 63.28409 130.76013 1.000 27.73547 118 LEU A CA 1
ATOM 607 C C . LEU A 1 118 ? 74.83652 62.44016 130.91657 1.000 23.86577 118 LEU A C 1
ATOM 608 O O . LEU A 1 118 ? 74.64636 61.43503 130.22688 1.000 23.89302 118 LEU A O 1
ATOM 613 N N . ARG A 1 119 ? 73.97369 62.86093 131.83361 1.000 25.46724 119 ARG A N 1
ATOM 614 C CA . ARG A 1 119 ? 72.72765 62.16234 132.13068 1.000 28.83190 119 ARG A CA 1
ATOM 615 C C . ARG A 1 119 ? 71.51307 62.86999 131.55249 1.000 28.02086 119 ARG A C 1
ATOM 616 O O . ARG A 1 119 ? 70.59200 62.20212 131.06146 1.000 25.36125 119 ARG A O 1
ATOM 624 N N . VAL A 1 120 ? 71.51775 64.20719 131.55696 1.000 26.99204 120 VAL A N 1
ATOM 625 C CA . VAL A 1 120 ? 70.36219 65.01851 131.18165 1.000 25.27640 120 VAL A CA 1
ATOM 626 C C . VAL A 1 120 ? 70.81337 66.09965 130.20456 1.000 26.32813 120 VAL A C 1
ATOM 627 O O . VAL A 1 120 ? 71.66559 66.93308 130.54211 1.000 25.72798 120 VAL A O 1
ATOM 631 N N . LEU A 1 121 ? 70.21837 66.11035 129.01223 1.000 27.29269 121 LEU A N 1
ATOM 632 C CA . LEU A 1 121 ? 70.42441 67.16902 128.02723 1.000 27.39728 121 LEU A CA 1
ATOM 633 C C . LEU A 1 121 ? 69.07868 67.79841 127.66846 1.000 29.72777 121 LEU A C 1
ATOM 634 O O . LEU A 1 121 ? 68.20698 67.12525 127.09830 1.000 24.06344 121 LEU A O 1
ATOM 639 N N . ASP A 1 122 ? 68.93281 69.09868 127.95986 1.000 29.39058 122 ASP A N 1
ATOM 640 C CA . ASP A 1 122 ? 67.67133 69.82723 127.82253 1.000 28.98818 122 ASP A CA 1
ATOM 641 C C . ASP A 1 122 ? 67.86359 71.01326 126.87917 1.000 31.80818 122 ASP A C 1
ATOM 642 O O . ASP A 1 122 ? 68.55625 71.97868 127.22192 1.000 27.85102 122 ASP A O 1
ATOM 647 N N . LEU A 1 123 ? 67.21305 70.96676 125.70846 1.000 29.39064 123 LEU A N 1
ATOM 648 C CA . LEU A 1 123 ? 67.35489 72.01072 124.69580 1.000 32.75816 123 LEU A CA 1
ATOM 649 C C . LEU A 1 123 ? 66.02776 72.70490 124.39846 1.000 33.06584 123 LEU A C 1
ATOM 650 O O . LEU A 1 123 ? 65.78401 73.12913 123.26586 1.000 33.85949 123 LEU A O 1
ATOM 655 N N . THR A 1 124 ? 65.17776 72.83961 125.41477 1.000 34.40290 124 THR A N 1
ATOM 656 C CA . THR A 1 124 ? 63.85063 73.42191 125.24787 1.000 36.86544 124 THR A CA 1
ATOM 657 C C . THR A 1 124 ? 63.90212 74.82607 124.65784 1.000 37.54754 124 THR A C 1
ATOM 658 O O . THR A 1 124 ? 64.69387 75.66882 125.08920 1.000 37.73016 124 THR A O 1
ATOM 662 N N . ARG A 1 125 ? 63.01616 75.07654 123.68234 1.000 37.58749 125 ARG A N 1
ATOM 663 C CA . ARG A 1 125 ? 62.70783 76.42550 123.18921 1.000 38.30360 125 ARG A CA 1
ATOM 664 C C . ARG A 1 125 ? 63.90681 77.04285 122.47659 1.000 37.43124 125 ARG A C 1
ATOM 665 O O . ARG A 1 125 ? 64.35628 78.13494 122.81139 1.000 41.10215 125 ARG A O 1
ATOM 673 N N . ASN A 1 126 ? 64.42097 76.33239 121.49014 1.000 35.48750 126 ASN A N 1
ATOM 674 C CA .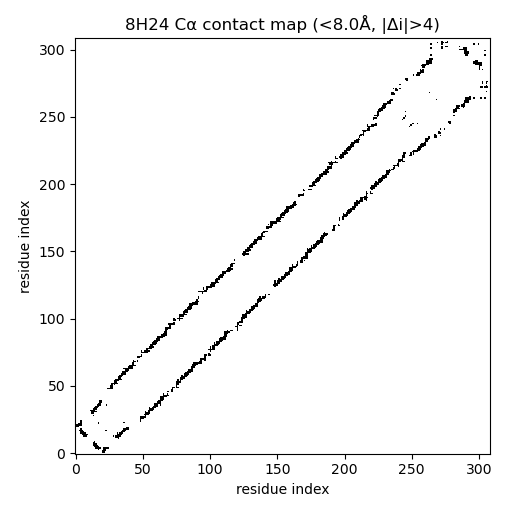 ASN A 1 126 ? 65.46416 76.83588 120.61857 1.000 36.00231 126 ASN A CA 1
ATOM 675 C C . ASN A 1 126 ? 64.93988 76.74589 119.18817 1.000 39.63229 126 ASN A C 1
ATOM 676 O O . ASN A 1 126 ? 63.74855 76.52901 118.96319 1.000 42.93865 126 ASN A O 1
ATOM 681 N N . ALA A 1 127 ? 65.82478 76.90220 118.21103 1.000 36.02641 127 ALA A N 1
ATOM 682 C CA . ALA A 1 127 ? 65.38886 76.93739 116.82324 1.000 40.58830 127 ALA A CA 1
ATOM 683 C C . ALA A 1 127 ? 65.95970 75.77098 116.02939 1.000 40.33685 127 ALA A C 1
ATOM 684 O O . ALA A 1 127 ? 66.13579 75.86293 114.81156 1.000 37.31896 127 ALA A O 1
ATOM 686 N N . LEU A 1 128 ? 66.23734 74.66015 116.70362 1.000 38.89429 128 LEU A N 1
ATOM 687 C CA . LEU A 1 128 ? 66.84344 73.52829 116.02026 1.000 35.95595 128 LEU A CA 1
ATOM 688 C C . LEU A 1 128 ? 65.91416 73.00065 114.93785 1.000 35.97295 128 LEU A C 1
ATOM 689 O O . LEU A 1 128 ? 64.69300 72.93266 115.11596 1.000 31.73351 128 LEU A O 1
ATOM 694 N N . THR A 1 129 ? 66.49777 72.63409 113.80285 1.000 36.07859 129 THR A N 1
ATOM 695 C CA . THR A 1 129 ? 65.75946 71.94772 112.75153 1.000 36.40514 129 THR A CA 1
ATOM 696 C C . THR A 1 129 ? 66.32939 70.57140 112.47326 1.000 38.07853 129 THR A C 1
ATOM 697 O O . THR A 1 129 ? 65.76061 69.82952 111.66301 1.000 40.79083 129 THR A O 1
ATOM 701 N N . GLY A 1 130 ? 67.43114 70.21168 113.12146 1.000 39.02750 130 GLY A N 1
ATOM 702 C CA . GLY A 1 130 ? 68.00467 68.88866 112.97147 1.000 41.46530 130 GLY A CA 1
ATOM 703 C C . GLY A 1 130 ? 69.14446 68.70209 113.94523 1.000 42.88141 130 GLY A C 1
ATOM 704 O O . GLY A 1 130 ? 69.54805 69.62294 114.66368 1.000 41.09638 130 GLY A O 1
ATOM 705 N N . LEU A 1 131 ? 69.65591 67.48127 113.96750 1.000 41.01554 131 LEU A N 1
ATOM 706 C CA . LEU A 1 131 ? 70.82339 67.25239 114.78328 1.000 39.77631 131 LEU A CA 1
ATOM 707 C C . LEU A 1 131 ? 71.97324 66.79962 113.89394 1.000 42.14282 131 LEU A C 1
ATOM 708 O O . LEU A 1 131 ? 71.75089 66.05986 112.93143 1.000 43.43126 131 LEU A O 1
ATOM 713 N N . PRO A 1 132 ? 73.20146 67.23992 114.17722 1.000 38.62692 132 PRO A N 1
ATOM 714 C CA . PRO A 1 132 ? 74.34249 66.77253 113.38363 1.000 36.76123 132 PRO A CA 1
ATOM 715 C C . PRO A 1 132 ? 74.55468 65.28570 113.57186 1.000 40.13625 132 PRO A C 1
ATOM 716 O O . PRO A 1 132 ? 74.25144 64.72879 114.64422 1.000 44.11857 132 PRO A O 1
ATOM 720 N N . PRO A 1 133 ? 75.09120 64.58844 112.56477 1.000 40.76141 133 PRO A N 1
ATOM 721 C CA . PRO A 1 133 ? 75.30886 63.14642 112.70803 1.000 42.59769 133 PRO A CA 1
ATOM 722 C C . PRO A 1 133 ? 76.42704 62.89302 113.69822 1.000 36.22600 133 PRO A C 1
ATOM 723 O O . PRO A 1 133 ? 77.36660 63.68216 113.81769 1.000 39.48130 133 PRO A O 1
ATOM 727 N N . GLY A 1 134 ? 76.31069 61.78532 114.42519 1.000 32.01911 134 GLY A N 1
ATOM 728 C CA . GLY A 1 134 ? 77.29728 61.46467 115.42980 1.000 30.92391 134 GLY A CA 1
ATOM 729 C C . GLY A 1 134 ? 77.22527 62.27807 116.70105 1.000 29.53797 134 GLY A C 1
ATOM 730 O O . GLY A 1 134 ? 78.02624 62.03049 117.61198 1.000 35.64592 134 GLY A O 1
ATOM 731 N N . LEU A 1 135 ? 76.29589 63.23234 116.80313 1.000 29.51894 135 LEU A N 1
ATOM 732 C CA . LEU A 1 135 ? 76.16104 64.01896 118.02929 1.000 30.78507 135 LEU A CA 1
ATOM 733 C C . LEU A 1 135 ? 76.21001 63.14320 119.27840 1.000 29.47539 135 LEU A C 1
ATOM 734 O O . LEU A 1 135 ? 76.84938 63.50498 120.26723 1.000 25.74624 135 LEU A O 1
ATOM 739 N N . PHE A 1 136 ? 75.55588 61.97691 119.24188 1.000 25.35059 136 PHE A N 1
ATOM 740 C CA . PHE A 1 136 ? 75.41003 61.11333 120.40388 1.000 26.25764 136 PHE A CA 1
ATOM 741 C C . PHE A 1 136 ? 76.30773 59.87599 120.34387 1.000 29.75476 136 PHE A C 1
ATOM 742 O O . PHE A 1 136 ? 76.06410 58.89468 121.06100 1.000 30.39472 136 PHE A O 1
ATOM 750 N N . GLN A 1 137 ? 77.34612 59.90017 119.51377 1.000 28.87607 137 GLN A N 1
ATOM 751 C CA . GLN A 1 137 ? 78.18266 58.71631 119.34790 1.000 30.93194 137 GLN A CA 1
ATOM 752 C C . GLN A 1 137 ? 78.78005 58.24637 120.66911 1.000 28.81785 137 GLN A C 1
ATOM 753 O O . GLN A 1 137 ? 78.93584 57.04302 120.88507 1.000 29.96511 137 GLN A O 1
ATOM 759 N N . ALA A 1 138 ? 79.12610 59.16339 121.56906 1.000 25.19080 138 ALA A N 1
ATOM 760 C CA . ALA A 1 138 ? 79.66782 58.75191 122.85893 1.000 28.26685 138 ALA A CA 1
ATOM 761 C C . ALA A 1 138 ? 78.66787 58.90915 124.00359 1.000 29.59441 138 ALA A C 1
ATOM 762 O O . ALA A 1 138 ? 79.06350 58.84268 125.16941 1.000 28.24843 138 ALA A O 1
ATOM 764 N N . SER A 1 139 ? 77.38656 59.11032 123.70385 1.000 24.69747 139 SER A N 1
ATOM 765 C CA . SER A 1 139 ? 76.39847 59.46589 124.71925 1.000 28.98207 139 SER A CA 1
ATOM 766 C C . SER A 1 139 ? 75.60299 58.25804 125.21298 1.000 31.11337 139 SER A C 1
ATOM 767 O O . SER A 1 139 ? 74.39586 58.36126 125.44802 1.000 32.61975 139 SER A O 1
ATOM 770 N N . ALA A 1 140 ? 76.25928 57.11025 125.40899 1.000 30.85381 140 ALA A N 1
ATOM 771 C CA . ALA A 1 140 ? 75.53664 55.87372 125.70803 1.000 35.82396 140 ALA A CA 1
ATOM 772 C C . ALA A 1 140 ? 74.87027 55.88792 127.08156 1.000 36.01606 140 ALA A C 1
ATOM 773 O O . ALA A 1 140 ? 73.92293 55.12031 127.29839 1.000 36.02370 140 ALA A O 1
ATOM 775 N N . THR A 1 141 ? 75.32480 56.72602 128.01098 1.000 27.15707 141 THR A N 1
ATOM 776 C CA . THR A 1 141 ? 74.68162 56.77642 129.31122 1.000 28.46754 141 THR A CA 1
ATOM 777 C C . THR A 1 141 ? 73.66594 57.91072 129.43556 1.000 25.55308 141 THR A C 1
ATOM 778 O O . THR A 1 141 ? 73.06642 58.06543 130.49753 1.000 27.52595 141 THR A O 1
ATOM 782 N N . LEU A 1 142 ? 73.42383 58.68647 128.38148 1.000 30.87212 142 LEU A N 1
ATOM 783 C CA . LEU A 1 142 ? 72.42376 59.74889 128.47892 1.000 27.07697 142 LEU A CA 1
ATOM 784 C C . LEU A 1 142 ? 71.05724 59.16309 128.82843 1.000 26.67463 142 LEU A C 1
ATOM 785 O O . LEU A 1 142 ? 70.59227 58.20475 128.19737 1.000 24.81666 142 LEU A O 1
ATOM 790 N N . ASP A 1 143 ? 70.42345 59.72162 129.85990 1.000 26.82432 143 ASP A N 1
ATOM 791 C CA . ASP A 1 143 ? 69.11526 59.23767 130.28801 1.000 28.12503 143 ASP A CA 1
ATOM 792 C C . ASP A 1 143 ? 67.96017 60.10567 129.79089 1.000 27.08969 143 ASP A C 1
ATOM 793 O O . ASP A 1 143 ? 66.92451 59.57373 129.38242 1.000 26.65351 143 ASP A O 1
ATOM 798 N N . THR A 1 144 ? 68.10414 61.42472 129.80445 1.000 23.71530 144 THR A N 1
ATOM 799 C CA . THR A 1 144 ? 67.01166 62.32179 129.46120 1.000 26.68724 144 THR A CA 1
ATOM 800 C C . THR A 1 144 ? 67.42646 63.23125 128.31481 1.000 26.72470 144 THR A C 1
ATOM 801 O O . THR A 1 144 ? 68.43957 63.93641 128.40447 1.000 25.89577 144 THR A O 1
ATOM 805 N N . LEU A 1 145 ? 66.64622 63.20471 127.24006 1.000 24.97828 145 LEU A N 1
ATOM 806 C CA . LEU A 1 145 ? 66.83478 64.08148 126.09350 1.000 24.13036 145 LEU A CA 1
ATOM 807 C C . LEU A 1 145 ? 65.54168 64.85897 125.87833 1.000 24.84736 145 LEU A C 1
ATOM 808 O O . LEU A 1 145 ? 64.48441 64.26860 125.63128 1.000 23.89028 145 LEU A O 1
ATOM 813 N N . VAL A 1 146 ? 65.62616 66.17260 125.98565 1.000 24.80177 146 VAL A N 1
ATOM 814 C CA . VAL A 1 146 ? 64.47829 67.05256 125.88139 1.000 26.10408 146 VAL A CA 1
ATOM 815 C C . VAL A 1 146 ? 64.71624 67.96511 124.68750 1.000 29.48524 146 VAL A C 1
ATOM 816 O O . VAL A 1 146 ? 65.59867 68.83353 124.72389 1.000 31.29262 146 VAL A O 1
ATOM 820 N N . LEU A 1 147 ? 63.93521 67.77173 123.62716 1.000 30.18125 147 LEU A N 1
ATOM 821 C CA . LEU A 1 147 ? 63.97532 68.62969 122.44969 1.000 29.95540 147 LEU A CA 1
ATOM 822 C C . LEU A 1 147 ? 62.67701 69.41727 122.29681 1.000 31.66574 147 LEU A C 1
ATOM 823 O O . LEU A 1 147 ? 62.28444 69.78484 121.18509 1.000 30.74407 147 LEU A O 1
ATOM 828 N N . LYS A 1 148 ? 62.01429 69.67582 123.42426 1.000 32.33282 148 LYS A N 1
ATOM 829 C CA . LYS A 1 148 ? 60.71361 70.33118 123.44119 1.000 32.11906 148 LYS A CA 1
ATOM 830 C C . LYS A 1 148 ? 60.77465 71.70470 122.77117 1.000 34.36903 148 LYS A C 1
ATOM 831 O O . LYS A 1 148 ? 61.66137 72.51599 123.06219 1.000 33.09303 148 LYS A O 1
ATOM 837 N N . GLU A 1 149 ? 59.83128 71.95215 121.85818 1.000 35.00726 149 GLU A N 1
ATOM 838 C CA . GLU A 1 149 ? 59.61486 73.27001 121.25816 1.000 37.31859 149 GLU A CA 1
ATOM 839 C C . GLU A 1 149 ? 60.86308 73.77013 120.53262 1.000 32.61383 149 GLU A C 1
ATOM 840 O O . GLU A 1 149 ? 61.43787 74.81375 120.83961 1.000 35.10101 149 GLU A O 1
ATOM 846 N N . ASN A 1 150 ? 61.29004 72.98474 119.55833 1.000 34.05890 150 ASN A N 1
ATOM 847 C CA . ASN A 1 150 ? 62.20596 73.48215 118.57298 1.000 37.09501 150 ASN A CA 1
ATOM 848 C C . ASN A 1 150 ? 61.43040 73.55314 117.25918 1.000 37.61335 150 ASN A C 1
ATOM 849 O O . ASN A 1 150 ? 60.20837 73.78456 117.28199 1.000 37.85474 150 ASN A O 1
ATOM 854 N N . GLN A 1 151 ? 62.10146 73.33229 116.14032 1.000 35.95885 151 GLN A N 1
ATOM 855 C CA . GLN A 1 151 ? 61.41431 73.39856 114.86513 1.000 37.71718 151 GLN A CA 1
ATOM 856 C C . GLN A 1 151 ? 61.76244 72.19649 114.00794 1.000 38.65030 151 GLN A C 1
ATOM 857 O O . GLN A 1 151 ? 61.97145 72.30449 112.79448 1.000 40.80786 151 GLN A O 1
ATOM 863 N N . LEU A 1 152 ? 61.81748 71.02528 114.62494 1.000 36.35089 152 LEU A N 1
ATOM 864 C CA . LEU A 1 152 ? 62.04140 69.80530 113.86719 1.000 34.54535 152 LEU A CA 1
ATOM 865 C C . LEU A 1 152 ? 60.80339 69.49235 113.03600 1.000 37.95427 152 LEU A C 1
ATOM 866 O O . LEU A 1 152 ? 59.69168 69.40633 113.56958 1.000 32.51427 152 LEU A O 1
ATOM 871 N N . GLU A 1 153 ? 60.99414 69.32596 111.72920 1.000 36.09370 153 GLU A N 1
ATOM 872 C CA . GLU A 1 153 ? 59.90413 68.93572 110.85508 1.000 38.56979 153 GLU A CA 1
ATOM 873 C C . GLU A 1 153 ? 59.97256 67.47685 110.44828 1.000 43.27034 153 GLU A C 1
ATOM 874 O O . GLU A 1 153 ? 58.95042 66.90868 110.03600 1.000 41.79650 153 GLU A O 1
ATOM 880 N N . VAL A 1 154 ? 61.14703 66.86119 110.54720 1.000 37.26413 154 VAL A N 1
ATOM 881 C CA . VAL A 1 154 ? 61.29095 65.42767 110.37502 1.000 38.24522 154 VAL A CA 1
ATOM 882 C C . VAL A 1 154 ? 62.15509 64.92487 111.51583 1.000 39.97033 154 VAL A C 1
ATOM 883 O O . VAL A 1 154 ? 62.78111 65.69844 112.24526 1.000 35.79690 154 VAL A O 1
ATOM 887 N N . LEU A 1 155 ? 62.15909 63.61083 111.67504 1.000 38.08505 155 LEU A N 1
ATOM 888 C CA . LEU A 1 155 ? 62.97543 62.95024 112.67953 1.000 39.71556 155 LEU A CA 1
ATOM 889 C C . LEU A 1 155 ? 63.73631 61.85506 111.95608 1.000 41.53395 155 LEU A C 1
ATOM 890 O O . LEU A 1 155 ? 63.12951 60.91002 111.44244 1.000 38.78966 155 LEU A O 1
ATOM 895 N N . GLU A 1 156 ? 65.05102 62.00895 111.87240 1.000 39.14262 156 GLU A N 1
ATOM 896 C CA . GLU A 1 156 ? 65.90093 61.00103 111.26060 1.000 43.03232 156 GLU A CA 1
ATOM 897 C C . GLU A 1 156 ? 66.36792 60.02704 112.32956 1.000 38.78277 156 GLU A C 1
ATOM 898 O O . GLU A 1 156 ? 66.90961 60.44430 113.35992 1.000 35.38460 156 GLU A O 1
ATOM 904 N N . VAL A 1 157 ? 66.15519 58.73333 112.07515 1.000 36.85462 157 VAL A N 1
ATOM 905 C CA . VAL A 1 157 ? 66.55387 57.69202 113.02151 1.000 39.01235 157 VAL A CA 1
ATOM 906 C C . VAL A 1 157 ? 68.03724 57.80709 113.36015 1.000 40.13674 157 VAL A C 1
ATOM 907 O O . VAL A 1 157 ? 68.45065 57.56839 114.50196 1.000 39.59761 157 VAL A O 1
ATOM 911 N N . SER A 1 158 ? 68.85541 58.20369 112.38435 1.000 39.70106 158 SER A N 1
ATOM 912 C CA . SER A 1 158 ? 70.29712 58.29117 112.60031 1.000 44.29339 158 SER A CA 1
ATOM 913 C C . SER A 1 158 ? 70.69678 59.40019 113.57371 1.000 39.89900 158 SER A C 1
ATOM 914 O O . SER A 1 158 ? 71.79088 59.32980 114.13887 1.000 39.19857 158 SER A O 1
ATOM 917 N N . TRP A 1 159 ? 69.84893 60.41594 113.78680 1.000 40.52556 159 TRP A N 1
ATOM 918 C CA . TRP A 1 159 ? 70.18600 61.46471 114.74630 1.000 36.23487 159 TRP A CA 1
ATOM 919 C C . TRP A 1 159 ? 70.29928 60.94099 116.17245 1.000 35.54946 159 TRP A C 1
ATOM 920 O O . TRP A 1 159 ? 70.91985 61.60255 117.01136 1.000 38.10545 159 TRP A O 1
ATOM 931 N N . LEU A 1 160 ? 69.70579 59.79132 116.48111 1.000 31.99177 160 LEU A N 1
ATOM 932 C CA . LEU A 1 160 ? 69.78266 59.24405 117.82778 1.000 36.20417 160 LEU A CA 1
ATOM 933 C C . LEU A 1 160 ? 70.82436 58.13103 117.95177 1.000 36.07821 160 LEU A C 1
ATOM 934 O O . LEU A 1 160 ? 70.90366 57.49030 119.00335 1.000 35.35566 160 LEU A O 1
ATOM 939 N N . HIS A 1 161 ? 71.63672 57.89905 116.92044 1.000 36.16184 161 HIS A N 1
ATOM 940 C CA . HIS A 1 161 ? 72.63796 56.83608 116.99095 1.000 37.42342 161 HIS A CA 1
ATOM 941 C C . HIS A 1 161 ? 73.61487 57.08569 118.13365 1.000 30.39449 161 HIS A C 1
ATOM 942 O O . HIS A 1 161 ? 74.18440 58.17332 118.25736 1.000 31.05185 161 HIS A O 1
ATOM 949 N N . GLY A 1 162 ? 73.81633 56.07396 118.96335 1.000 27.77330 162 GLY A N 1
ATOM 950 C CA . GLY A 1 162 ? 74.69008 56.16949 120.10522 1.000 27.45612 162 GLY A CA 1
ATOM 951 C C . GLY A 1 162 ? 73.97078 56.26691 121.43129 1.000 31.11818 162 GLY A C 1
ATOM 952 O O . GLY A 1 162 ? 74.56974 55.96111 122.46883 1.000 34.23021 162 GLY A O 1
ATOM 953 N N . LEU A 1 163 ? 72.71804 56.70678 121.44218 1.000 34.17904 163 LEU A N 1
ATOM 954 C CA . LEU A 1 163 ? 71.95581 56.66300 122.67814 1.000 33.17670 163 LEU A CA 1
ATOM 955 C C . LEU A 1 163 ? 71.56679 55.21772 122.94684 1.000 37.00878 163 LEU A C 1
ATOM 956 O O . LEU A 1 163 ? 71.26064 54.46355 122.01929 1.000 40.11038 163 LEU A O 1
ATOM 961 N N . LYS A 1 164 ? 71.65556 54.80342 124.20088 1.000 35.86267 164 LYS A N 1
ATOM 962 C CA . LYS A 1 164 ? 71.19424 53.46103 124.53747 1.000 37.18166 164 LYS A CA 1
ATOM 963 C C . LYS A 1 164 ? 70.57572 53.35420 125.92102 1.000 34.56941 164 LYS A C 1
ATOM 964 O O . LYS A 1 164 ? 69.61080 52.59788 126.07217 1.000 37.20999 164 LYS A O 1
ATOM 970 N N . ALA A 1 165 ? 71.05074 54.10169 126.91716 1.000 32.32958 165 ALA A N 1
ATOM 971 C CA . ALA A 1 165 ? 70.42283 54.14353 128.23411 1.000 32.54169 165 ALA A CA 1
ATOM 972 C C . ALA A 1 165 ? 69.21656 55.09041 128.30090 1.000 27.55828 165 ALA A C 1
ATOM 973 O O . ALA A 1 165 ? 68.66051 55.27505 129.38765 1.000 25.09463 165 ALA A O 1
ATOM 975 N N . LEU A 1 166 ? 68.79920 55.66827 127.17560 1.000 26.74496 166 LEU A N 1
ATOM 976 C CA . LEU A 1 166 ? 67.74499 56.68015 127.16446 1.000 27.83433 166 LEU A CA 1
ATOM 977 C C . LEU A 1 166 ? 66.50654 56.22429 127.93878 1.000 25.31941 166 LEU A C 1
ATOM 978 O O . LEU A 1 166 ? 65.96962 55.14141 127.69574 1.000 21.98382 166 LEU A O 1
ATOM 983 N N . GLY A 1 167 ? 66.07062 57.05866 128.88584 1.000 22.92319 167 GLY A N 1
ATOM 984 C CA . GLY A 1 167 ? 64.89121 56.79215 129.68879 1.000 26.66156 167 GLY A CA 1
ATOM 985 C C . GLY A 1 167 ? 63.72882 57.76321 129.46825 1.000 29.38168 167 GLY A C 1
ATOM 986 O O . GLY A 1 167 ? 62.56221 57.38118 129.64246 1.000 24.63681 167 GLY A O 1
ATOM 987 N N . HIS A 1 168 ? 64.03439 59.00530 129.06177 1.000 27.51385 168 HIS A N 1
ATOM 988 C CA . HIS A 1 168 ? 63.05587 60.07958 128.87180 1.000 26.31641 168 HIS A CA 1
ATOM 989 C C . HIS A 1 168 ? 63.34116 60.78716 127.54898 1.000 28.48896 168 HIS A C 1
ATOM 990 O O . HIS A 1 168 ? 64.34008 61.51322 127.43958 1.000 27.80358 168 HIS A O 1
ATOM 997 N N . LEU A 1 169 ? 62.46459 60.59673 126.55146 1.000 22.19337 169 LEU A N 1
ATOM 998 C CA . LEU A 1 169 ? 62.60712 61.22271 125.23332 1.000 22.73148 169 LEU A CA 1
ATOM 999 C C . LEU A 1 169 ? 61.44595 62.19174 125.01605 1.000 24.94069 169 LEU A C 1
ATOM 1000 O O . LEU A 1 169 ? 60.29151 61.76785 124.87774 1.000 25.39730 169 LEU A O 1
ATOM 1005 N N . ASP A 1 170 ? 61.73843 63.48730 124.98652 1.000 23.60621 170 ASP A N 1
ATOM 1006 C CA . ASP A 1 170 ? 60.71255 64.52522 124.88660 1.000 23.90524 170 ASP A CA 1
ATOM 1007 C C . ASP A 1 170 ? 60.89755 65.29603 123.58426 1.000 27.42048 170 ASP A C 1
ATOM 1008 O O . ASP A 1 170 ? 61.82823 66.10334 123.46445 1.000 27.40575 170 ASP A O 1
ATOM 1013 N N . LEU A 1 171 ? 60.00963 65.04985 122.61067 1.000 27.49339 171 LEU A N 1
ATOM 1014 C CA . LEU A 1 171 ? 60.04546 65.72041 121.31028 1.000 27.48181 171 LEU A CA 1
ATOM 1015 C C . LEU A 1 171 ? 58.80909 66.58509 121.09093 1.000 29.55096 171 LEU A C 1
ATOM 1016 O O . LEU A 1 171 ? 58.44808 66.88509 119.94667 1.000 29.91031 171 LEU A O 1
ATOM 1021 N N . SER A 1 172 ? 58.14628 66.98044 122.16324 1.000 26.40532 172 SER A N 1
ATOM 1022 C CA . SER A 1 172 ? 56.88419 67.67140 122.02932 1.000 28.67012 172 SER A CA 1
ATOM 1023 C C . SER A 1 172 ? 57.07954 69.08239 121.46374 1.000 31.60967 172 SER A C 1
ATOM 1024 O O . SER A 1 172 ? 58.16905 69.66295 121.50404 1.000 27.93555 172 SER A O 1
ATOM 1027 N N . GLY A 1 173 ? 55.99906 69.62415 120.90615 1.000 32.79154 173 GLY A N 1
ATOM 1028 C CA . GLY A 1 173 ? 55.97960 71.02544 120.52104 1.000 29.23275 173 GLY A CA 1
ATOM 1029 C C . GLY A 1 173 ? 56.86374 71.36626 119.34830 1.000 34.84612 173 GLY A C 1
ATOM 1030 O O . GLY A 1 173 ? 57.39241 72.47865 119.28061 1.000 36.01513 173 GLY A O 1
ATOM 1031 N N . ASN A 1 174 ? 57.07280 70.41891 118.43854 1.000 32.19792 174 ASN A N 1
ATOM 1032 C CA . ASN A 1 174 ? 57.76364 70.62729 117.19073 1.000 31.29859 174 ASN A CA 1
ATOM 1033 C C . ASN A 1 174 ? 56.71445 70.58345 116.07595 1.000 35.72672 174 ASN A C 1
ATOM 1034 O O . ASN A 1 174 ? 55.53091 70.87377 116.32870 1.000 36.45042 174 ASN A O 1
ATOM 1039 N N . ARG A 1 175 ? 57.12366 70.18202 114.87614 1.000 34.50291 175 ARG A N 1
ATOM 1040 C CA . ARG A 1 175 ? 56.24530 70.18392 113.71564 1.000 37.93556 175 ARG A CA 1
ATOM 1041 C C . ARG A 1 175 ? 56.27867 68.83412 113.00310 1.000 38.31025 175 ARG A C 1
ATOM 1042 O O . ARG A 1 175 ? 56.13515 68.76687 111.78368 1.000 40.70282 175 ARG A O 1
ATOM 1050 N N . LEU A 1 176 ? 56.45634 67.75071 113.75532 1.000 33.31306 176 LEU A N 1
ATOM 1051 C CA . LEU A 1 176 ? 56.56177 66.42580 113.15887 1.000 33.04149 176 LEU A CA 1
ATOM 1052 C C . LEU A 1 176 ? 55.21246 65.98375 112.59881 1.000 33.15129 176 LEU A C 1
ATOM 1053 O O . LEU A 1 176 ? 54.18363 66.09513 113.275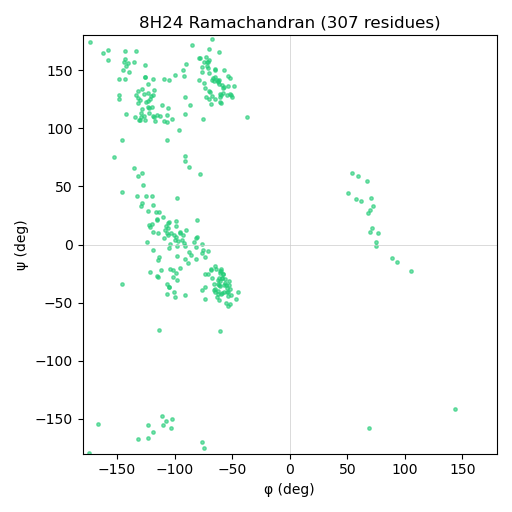50 1.000 28.65289 176 LEU A O 1
ATOM 1058 N N . ARG A 1 177 ? 55.21753 65.48656 111.35732 1.000 36.44332 177 ARG A N 1
ATOM 1059 C CA . ARG A 1 177 ? 54.04154 64.87909 110.73702 1.000 35.33373 177 ARG A CA 1
ATOM 1060 C C . ARG A 1 177 ? 54.09136 63.36459 110.74304 1.000 32.20068 177 ARG A C 1
ATOM 1061 O O . ARG A 1 177 ? 53.04418 62.70948 110.72899 1.000 32.76513 177 ARG A O 1
ATOM 1069 N N . LYS A 1 178 ? 55.28725 62.80255 110.73832 1.000 32.38800 178 LYS A N 1
ATOM 1070 C CA . LYS A 1 178 ? 55.49412 61.39333 110.45356 1.000 38.97166 178 LYS A CA 1
ATOM 1071 C C . LYS A 1 178 ? 56.65351 60.92349 111.32439 1.000 37.44028 178 LYS A C 1
ATOM 1072 O O . LYS A 1 178 ? 57.51812 61.71947 111.69790 1.000 36.96533 178 LYS A O 1
ATOM 1078 N N . LEU A 1 179 ? 56.64183 59.64541 111.69652 1.000 33.74252 179 LEU A N 1
ATOM 1079 C CA . LEU A 1 179 ? 57.75199 59.09843 112.46187 1.000 32.25027 179 LEU A CA 1
ATOM 1080 C C . LEU A 1 179 ? 58.34148 57.90748 111.72600 1.000 33.87817 179 LEU A C 1
ATOM 1081 O O . LEU A 1 179 ? 57.59515 57.08034 111.19116 1.000 35.34387 179 LEU A O 1
ATOM 1086 N N . PRO A 1 180 ? 59.66122 57.78873 111.68309 1.000 32.11858 180 PRO A N 1
ATOM 1087 C CA . PRO A 1 180 ? 60.28683 56.70074 110.92090 1.000 34.23145 180 PRO A CA 1
ATOM 1088 C C . PRO A 1 180 ? 60.13501 55.38001 111.65050 1.000 36.54675 180 PRO A C 1
ATOM 1089 O O . PRO A 1 180 ? 59.96525 55.35112 112.87845 1.000 32.60974 180 PRO A O 1
ATOM 1093 N N . PRO A 1 181 ? 60.20347 54.26232 110.93627 1.000 35.65793 181 PRO A N 1
ATOM 1094 C CA . PRO A 1 181 ? 60.17698 52.96314 111.61051 1.000 34.15151 181 PRO A CA 1
ATOM 1095 C C . PRO A 1 181 ? 61.47928 52.70084 112.35528 1.000 31.70593 181 PRO A C 1
ATOM 1096 O O . PRO A 1 181 ? 62.52935 53.25226 112.03032 1.000 34.45312 181 PRO A O 1
ATOM 1100 N N . GLY A 1 182 ? 61.39198 51.87222 113.39656 1.000 32.12949 182 GLY A N 1
ATOM 1101 C CA . GLY A 1 182 ? 62.56215 51.50995 114.16943 1.000 27.92900 182 GLY A CA 1
ATOM 1102 C C . GLY A 1 182 ? 63.06179 52.55681 115.13961 1.000 31.85664 182 GLY A C 1
ATOM 1103 O O . GLY A 1 182 ? 64.13671 52.37142 115.71858 1.000 36.21844 182 GLY A O 1
ATOM 1104 N N . LEU A 1 183 ? 62.30136 53.62840 115.37341 1.000 32.73227 183 LEU A N 1
ATOM 1105 C CA . LEU A 1 183 ? 62.84290 54.77850 116.09223 1.000 33.94503 183 LEU A CA 1
ATOM 1106 C C . LEU A 1 183 ? 63.31150 54.40308 117.49427 1.000 33.22596 183 LEU A C 1
ATOM 1107 O O . LEU A 1 183 ? 64.38365 54.83538 117.93264 1.000 33.49109 183 LEU A O 1
ATOM 1112 N N . LEU A 1 184 ? 62.53131 53.59041 118.20479 1.000 28.17408 184 LEU A N 1
ATOM 1113 C CA . LEU A 1 184 ? 62.76436 53.31455 119.61328 1.000 30.69536 184 LEU A CA 1
ATOM 1114 C C . LEU A 1 184 ? 63.34058 51.92329 119.85654 1.000 31.24188 184 LEU A C 1
ATOM 1115 O O . LEU A 1 184 ? 63.43914 51.50103 121.01316 1.000 26.63759 184 LEU A O 1
ATOM 1120 N N . ALA A 1 185 ? 63.72335 51.20821 118.79305 1.000 33.93426 185 ALA A N 1
ATOM 1121 C CA . ALA A 1 185 ? 64.01867 49.77988 118.87388 1.000 33.70316 185 ALA A CA 1
ATOM 1122 C C . ALA A 1 185 ? 65.16273 49.44818 119.82633 1.000 32.38535 185 ALA A C 1
ATOM 1123 O O . ALA A 1 185 ? 65.20184 48.33342 120.35308 1.000 30.76525 185 ALA A O 1
ATOM 1125 N N . ASN A 1 186 ? 66.07550 50.38329 120.07975 1.000 30.22895 186 ASN A N 1
ATOM 1126 C CA . ASN A 1 186 ? 67.22610 50.12976 120.93691 1.000 34.38663 186 ASN A CA 1
ATOM 1127 C C . ASN A 1 186 ? 67.03705 50.62589 122.35834 1.000 35.85527 186 ASN A C 1
ATOM 1128 O O . ASN A 1 186 ? 67.86442 50.31036 123.21937 1.000 34.67885 186 ASN A O 1
ATOM 1133 N N . PHE A 1 187 ? 65.98641 51.39561 122.63294 1.000 33.06399 187 PHE A N 1
ATOM 1134 C CA . PHE A 1 187 ? 65.86891 52.05293 123.93232 1.000 29.70109 187 PHE A CA 1
ATOM 1135 C C . PHE A 1 187 ? 65.09567 51.15168 124.89863 1.000 29.99328 187 PHE A C 1
ATOM 1136 O O . PHE A 1 187 ? 63.95678 51.42639 125.28527 1.000 29.75479 187 PHE A O 1
ATOM 1144 N N . THR A 1 188 ? 65.76772 50.06484 125.31283 1.000 28.81433 188 THR A N 1
ATOM 1145 C CA . THR A 1 188 ? 65.14402 49.08500 126.20375 1.000 28.92079 188 THR A CA 1
ATOM 1146 C C . THR A 1 188 ? 64.69727 49.72509 127.50545 1.000 27.98983 188 THR A C 1
ATOM 1147 O O . THR A 1 188 ? 63.72257 49.26377 128.11399 1.000 27.34678 188 THR A O 1
ATOM 1151 N N . LEU A 1 189 ? 65.37550 50.79310 127.93702 1.000 24.72951 189 LEU A N 1
ATOM 1152 C CA . LEU A 1 189 ? 65.10343 51.41233 129.22547 1.000 27.67682 189 LEU A CA 1
ATOM 1153 C C . LEU A 1 189 ? 64.14623 52.60613 129.13331 1.000 25.59003 189 LEU A C 1
ATOM 1154 O O . LEU A 1 189 ? 63.97500 53.32573 130.12117 1.000 23.89828 189 LEU A O 1
ATOM 1159 N N . LEU A 1 190 ? 63.51867 52.83327 127.98537 1.000 24.61521 190 LEU A N 1
ATOM 1160 C CA . LEU A 1 190 ? 62.66804 54.00844 127.84020 1.000 26.36476 190 LEU A CA 1
ATOM 1161 C C . LEU A 1 190 ? 61.46986 53.91514 128.78041 1.000 23.58135 190 LEU A C 1
ATOM 1162 O O . LEU A 1 190 ? 60.74498 52.91540 128.77451 1.000 21.96332 190 LEU A O 1
ATOM 1167 N N . ARG A 1 191 ? 61.29176 54.95218 129.60795 1.000 22.02178 191 ARG A N 1
ATOM 1168 C CA . ARG A 1 191 ? 60.17381 55.12271 130.53330 1.000 22.85879 191 ARG A CA 1
ATOM 1169 C C . ARG A 1 191 ? 59.10057 56.06013 129.99466 1.000 26.41337 191 ARG A C 1
ATOM 1170 O O . ARG A 1 191 ? 57.90505 55.76768 130.12107 1.000 23.60246 191 ARG A O 1
ATOM 1178 N N . THR A 1 192 ? 59.50228 57.20209 129.42570 1.000 27.45062 192 THR A N 1
ATOM 1179 C CA . THR A 1 192 ? 58.57805 58.22948 128.96092 1.000 26.07044 192 THR A CA 1
ATOM 1180 C C . THR A 1 192 ? 58.87557 58.57120 127.51426 1.000 26.19215 192 THR A C 1
ATOM 1181 O O . THR A 1 192 ? 60.02560 58.86523 127.16447 1.000 25.02691 192 THR A O 1
ATOM 1185 N N . LEU A 1 193 ? 57.83779 58.56590 126.68652 1.000 21.33257 193 LEU A N 1
ATOM 1186 C CA . LEU A 1 193 ? 57.91655 59.11510 125.33926 1.000 24.59082 193 LEU A CA 1
ATOM 1187 C C . LEU A 1 193 ? 56.89660 60.24210 125.22252 1.000 24.16146 193 LEU A C 1
ATOM 1188 O O . LEU A 1 193 ? 55.69091 60.01734 125.39142 1.000 27.44252 193 LEU A O 1
ATOM 1193 N N . ASP A 1 194 ? 57.37123 61.45197 124.97212 1.000 25.12309 194 ASP A N 1
ATOM 1194 C CA . ASP A 1 194 ? 56.50525 62.62588 124.85680 1.000 24.97928 194 ASP A CA 1
ATOM 1195 C C . ASP A 1 194 ? 56.54584 63.11894 123.41375 1.000 27.37711 194 ASP A C 1
ATOM 1196 O O . ASP A 1 194 ? 57.57001 63.65169 122.96494 1.000 26.86814 194 ASP A O 1
ATOM 1201 N N . LEU A 1 195 ? 55.42525 62.95654 122.69706 1.000 26.00360 195 LEU A N 1
ATOM 1202 C CA . LEU A 1 195 ? 55.28235 63.43135 121.32425 1.000 23.58025 195 LEU A CA 1
ATOM 1203 C C . LEU A 1 195 ? 54.15455 64.44894 121.17217 1.000 26.70961 195 LEU A C 1
ATOM 1204 O O . LEU A 1 195 ? 53.70687 64.71584 120.05225 1.000 28.69508 195 LEU A O 1
ATOM 1209 N N . GLY A 1 196 ? 53.69986 65.04460 122.26099 1.000 26.09869 196 GLY A N 1
ATOM 1210 C CA . GLY A 1 196 ? 52.52931 65.88798 122.19161 1.000 31.09917 196 GLY A CA 1
ATOM 1211 C C . GLY A 1 196 ? 52.77202 67.19799 121.46271 1.000 32.32969 196 GLY A C 1
ATOM 1212 O O . GLY A 1 196 ? 53.89240 67.69451 121.35049 1.000 28.06918 196 GLY A O 1
ATOM 1213 N N . GLU A 1 197 ? 51.67548 67.77778 120.96448 1.000 31.96196 197 GLU A N 1
ATOM 1214 C CA . GLU A 1 197 ? 51.71228 69.08347 120.29968 1.000 32.02647 197 GLU A CA 1
ATOM 1215 C C . GLU A 1 197 ? 52.66211 69.08865 119.10503 1.000 29.00623 197 GLU A C 1
ATOM 1216 O O . GLU A 1 197 ? 53.38767 70.05559 118.87601 1.000 30.58663 197 GLU A O 1
ATOM 1222 N N . ASN A 1 198 ? 52.67563 67.99578 118.34639 1.000 25.64933 198 ASN A N 1
ATOM 1223 C CA . ASN A 1 198 ? 53.26721 68.04290 117.01808 1.000 27.12315 198 ASN A CA 1
ATOM 1224 C C . ASN A 1 198 ? 52.12762 68.11987 115.99907 1.000 31.87336 198 ASN A C 1
ATOM 1225 O O . ASN A 1 198 ? 51.05135 68.65145 116.29460 1.000 29.52081 198 ASN A O 1
ATOM 1230 N N . GLN A 1 199 ? 52.33566 67.59386 114.80577 1.000 30.41295 199 GLN A N 1
ATOM 1231 C CA . GLN A 1 199 ? 51.29902 67.56533 113.79142 1.000 29.68863 199 GLN A CA 1
ATOM 1232 C C . GLN A 1 199 ? 51.15539 66.16380 113.25780 1.000 30.01056 199 GLN A C 1
ATOM 1233 O O . GLN A 1 199 ? 50.91503 65.95666 112.06634 1.000 33.97757 199 GLN A O 1
ATOM 1239 N N . LEU A 1 200 ? 51.32434 65.17240 114.13400 1.000 28.92255 200 LEU A N 1
ATOM 1240 C CA . LEU A 1 200 ? 51.44685 63.79364 113.68014 1.000 26.66300 200 LEU A CA 1
ATOM 1241 C C . LEU A 1 200 ? 50.13393 63.32835 113.08599 1.000 27.14997 200 LEU A C 1
ATOM 1242 O O . LEU A 1 200 ? 49.07611 63.43932 113.71587 1.000 25.82260 200 LEU A O 1
ATOM 1247 N N . GLU A 1 201 ? 50.20633 62.79864 111.87263 1.000 26.79838 201 GLU A N 1
ATOM 1248 C CA . GLU A 1 201 ? 49.01296 62.35467 111.17328 1.000 30.45540 201 GLU A CA 1
ATOM 1249 C C . GLU A 1 201 ? 48.77506 60.87183 111.29673 1.000 27.71569 201 GLU A C 1
ATOM 1250 O O . GLU A 1 201 ? 47.61921 60.44095 111.28073 1.000 31.19789 201 GLU A O 1
ATOM 1256 N N . THR A 1 202 ? 49.83950 60.08466 111.41956 1.000 27.16243 202 THR A N 1
ATOM 1257 C CA . THR A 1 202 ? 49.74124 58.65716 111.66896 1.000 27.00295 202 THR A CA 1
ATOM 1258 C C . THR A 1 202 ? 50.87898 58.27958 112.60203 1.000 30.93741 202 THR A C 1
ATOM 1259 O O . THR A 1 202 ? 51.81384 59.05489 112.81557 1.000 29.85706 202 THR A O 1
ATOM 1263 N N . LEU A 1 203 ? 50.78999 57.07403 113.15802 1.000 28.62626 203 LEU A N 1
ATOM 1264 C CA . LEU A 1 203 ? 51.84414 56.48794 113.95573 1.000 29.91218 203 LEU A CA 1
ATOM 1265 C C . LEU A 1 203 ? 52.32476 55.21892 113.26660 1.000 30.23809 203 LEU A C 1
ATOM 1266 O O . LEU A 1 203 ? 51.49548 54.39311 112.85788 1.000 31.86867 203 LEU A O 1
ATOM 1271 N N . PRO A 1 204 ? 53.62780 55.01703 113.12283 1.000 30.65757 204 PRO A N 1
ATOM 1272 C CA . PRO A 1 204 ? 54.12706 53.73851 112.59767 1.000 27.49926 204 PRO A CA 1
ATOM 1273 C C . PRO A 1 204 ? 53.75708 52.59024 113.52242 1.000 29.83781 204 PRO A C 1
ATOM 1274 O O . PRO A 1 204 ? 53.78727 52.72566 114.75737 1.000 29.79044 204 PRO A O 1
ATOM 1278 N N . PRO A 1 205 ? 53.38581 51.44121 112.95774 1.000 31.48736 205 PRO A N 1
ATOM 1279 C CA . PRO A 1 205 ? 52.88673 50.32943 113.78962 1.000 30.88968 205 PRO A CA 1
ATOM 1280 C C . PRO A 1 205 ? 53.89392 49.80576 114.80156 1.000 35.98342 205 PRO A C 1
ATOM 1281 O O . PRO A 1 205 ? 53.50030 49.28749 115.85686 1.000 36.91112 205 PRO A O 1
ATOM 1285 N N . ASP A 1 206 ? 55.18165 49.91638 114.51042 1.000 31.51561 206 ASP A N 1
ATOM 1286 C CA . ASP A 1 206 ? 56.22973 49.40043 115.37813 1.000 34.77470 206 ASP A CA 1
ATOM 1287 C C . ASP A 1 206 ? 56.70218 50.43282 116.39398 1.000 32.56444 206 ASP A C 1
ATOM 1288 O O . ASP A 1 206 ? 57.74278 50.22998 117.03066 1.000 30.26910 206 ASP A O 1
ATOM 1293 N N . LEU A 1 207 ? 55.96582 51.53273 116.54859 1.000 27.42032 207 LEU A N 1
ATOM 1294 C CA . LEU A 1 207 ? 56.46565 52.67522 117.30208 1.000 25.60126 207 LEU A CA 1
ATOM 1295 C C . LEU A 1 207 ? 56.92937 52.29948 118.70715 1.000 26.72192 207 LEU A C 1
ATOM 1296 O O . LEU A 1 207 ? 57.93760 52.82181 119.19570 1.000 28.73329 207 LEU A O 1
ATOM 1301 N N . LEU A 1 208 ? 56.19991 51.43063 119.39611 1.000 25.23561 208 LEU A N 1
ATOM 1302 C CA . LEU A 1 208 ? 56.55221 51.15622 120.78116 1.000 30.13522 208 LEU A CA 1
ATOM 1303 C C . LEU A 1 208 ? 57.36267 49.86773 120.94031 1.000 26.60553 208 LEU A C 1
ATOM 1304 O O . LEU A 1 208 ? 57.46734 49.34998 122.05523 1.000 25.31080 208 LEU A O 1
ATOM 1309 N N . ARG A 1 209 ? 58.00196 49.37308 119.87850 1.000 30.35860 209 ARG A N 1
ATOM 1310 C CA . ARG A 1 209 ? 58.48846 47.99924 119.95741 1.000 34.64053 209 ARG A CA 1
ATOM 1311 C C . ARG A 1 209 ? 59.82257 47.80589 120.69599 1.000 43.06963 209 ARG A C 1
ATOM 1312 O O . ARG A 1 209 ? 60.12767 46.66334 121.04463 1.000 62.94600 209 ARG A O 1
ATOM 1320 N N . GLY A 1 210 ? 60.60508 48.82712 121.02217 1.000 34.18506 210 GLY A N 1
ATOM 1321 C CA . GLY A 1 210 ? 61.84640 48.56034 121.75669 1.000 29.50765 210 GLY A CA 1
ATOM 1322 C C . GLY A 1 210 ? 61.86765 48.57963 123.29248 1.000 33.89785 210 GLY A C 1
ATOM 1323 O O . GLY A 1 210 ? 62.52917 47.74789 123.93269 1.000 30.35539 210 GLY A O 1
ATOM 1324 N N . PRO A 1 211 ? 61.22593 49.56722 123.92205 1.000 28.11961 211 PRO A N 1
ATOM 1325 C CA . PRO A 1 211 ? 61.31875 49.68245 125.38768 1.000 28.66838 211 PRO A CA 1
ATOM 1326 C C . PRO A 1 211 ? 60.75018 48.46940 126.11836 1.000 29.22432 211 PRO A C 1
ATOM 1327 O O . PRO A 1 211 ? 59.72701 47.91042 125.72905 1.000 27.23667 211 PRO A O 1
ATOM 1331 N N . LEU A 1 212 ? 61.42307 48.07200 127.20291 1.000 28.07782 212 LEU A N 1
ATOM 1332 C CA . LEU A 1 212 ? 60.98788 46.88918 127.93014 1.000 26.41080 212 LEU A CA 1
ATOM 1333 C C . LEU A 1 212 ? 59.73114 47.17747 128.72857 1.000 29.35729 212 LEU A C 1
ATOM 1334 O O . LEU A 1 212 ? 58.86010 46.31450 128.85927 1.000 29.30424 212 LEU A O 1
ATOM 1339 N N . GLN A 1 213 ? 59.62155 48.38408 129.28068 1.000 30.98057 213 GLN A N 1
ATOM 1340 C CA . GLN A 1 213 ? 58.48234 48.69019 130.12830 1.000 28.34874 213 GLN A CA 1
ATOM 1341 C C . GLN A 1 213 ? 58.20651 50.19329 130.06716 1.000 25.86871 213 GLN A C 1
ATOM 1342 O O . GLN A 1 213 ? 58.48539 50.94864 131.00923 1.000 24.13805 213 GLN A O 1
ATOM 1348 N N . LEU A 1 214 ? 57.61492 50.62605 128.95579 1.000 21.99639 214 LEU A N 1
ATOM 1349 C CA . LEU A 1 214 ? 57.19740 52.02048 128.85985 1.000 24.52928 214 LEU A CA 1
ATOM 1350 C C . LEU A 1 214 ? 56.16007 52.33357 129.93576 1.000 20.37912 214 LEU A C 1
ATOM 1351 O O . LEU A 1 214 ? 55.26243 51.53546 130.20649 1.000 22.52497 214 LEU A O 1
ATOM 1356 N N . GLU A 1 215 ? 56.29159 53.49660 130.55697 1.000 20.92974 215 GLU A N 1
ATOM 1357 C CA . GLU A 1 215 ? 55.37691 53.93384 131.60161 1.000 24.34055 215 GLU A CA 1
ATOM 1358 C C . GLU A 1 215 ? 54.42657 55.03780 131.16147 1.000 25.41097 215 GLU A C 1
ATOM 1359 O O . GLU A 1 215 ? 53.24327 54.99855 131.51971 1.000 22.00669 215 GLU A O 1
ATOM 1365 N N . ARG A 1 216 ? 54.90597 56.03843 130.41461 1.000 22.14526 216 ARG A N 1
ATOM 1366 C CA . ARG A 1 216 ? 54.08929 57.18725 130.03391 1.000 23.56588 216 ARG A CA 1
ATOM 1367 C C . ARG A 1 216 ? 54.21964 57.45507 128.54219 1.000 25.83706 216 ARG A C 1
ATOM 1368 O O . ARG A 1 216 ? 55.33530 57.50845 128.00783 1.000 24.56394 216 ARG A O 1
ATOM 1376 N N . LEU A 1 217 ? 53.07555 57.63791 127.87997 1.000 19.94392 217 LEU A N 1
ATOM 1377 C CA . LEU A 1 217 ? 53.02924 57.89916 126.44943 1.000 20.11325 217 LEU A CA 1
ATOM 1378 C C . LEU A 1 217 ? 52.16414 59.13866 126.20527 1.000 22.48308 217 LEU A C 1
ATOM 1379 O O . LEU A 1 217 ? 50.94612 59.11761 126.42570 1.000 20.98657 217 LEU A O 1
ATOM 1384 N N . HIS A 1 218 ? 52.79291 60.23494 125.79820 1.000 23.70766 218 HIS A N 1
ATOM 1385 C CA . HIS A 1 218 ? 52.09552 61.49097 125.52431 1.000 22.06148 218 HIS A CA 1
ATOM 1386 C C . HIS A 1 218 ? 51.93355 61.65358 124.01923 1.000 22.46743 218 HIS A C 1
ATOM 1387 O O . HIS A 1 218 ? 52.90637 61.95306 123.32515 1.000 22.94604 218 HIS A O 1
ATOM 1394 N N . LEU A 1 219 ? 50.70502 61.50203 123.51714 1.000 25.15565 219 LEU A N 1
ATOM 1395 C CA . LEU A 1 219 ? 50.41553 61.72761 122.10095 1.000 22.82657 219 LEU A CA 1
ATOM 1396 C C . LEU A 1 219 ? 49.40423 62.85145 121.86544 1.000 25.85910 219 LEU A C 1
ATOM 1397 O O . LEU A 1 219 ? 48.93690 63.02269 120.72961 1.000 20.23856 219 LEU A O 1
ATOM 1402 N N . GLU A 1 220 ? 49.07913 63.63149 122.89978 1.000 24.17395 220 GLU A N 1
ATOM 1403 C CA . GLU A 1 220 ? 48.02716 64.64009 122.82272 1.000 23.51293 220 GLU A CA 1
ATOM 1404 C C . GLU A 1 220 ? 48.36685 65.75950 121.83915 1.000 27.31686 220 GLU A C 1
ATOM 1405 O O . GLU A 1 220 ? 49.53207 66.11399 121.63610 1.000 23.85983 220 GLU A O 1
ATOM 1411 N N . GLY A 1 221 ? 47.32107 66.33922 121.24451 1.000 24.30217 221 GLY A N 1
ATOM 1412 C CA . GLY A 1 221 ? 47.48956 67.54086 120.44487 1.000 20.27607 221 GLY A CA 1
ATOM 1413 C C . GLY A 1 221 ? 48.17687 67.32795 119.11846 1.000 23.19438 221 GLY A C 1
ATOM 1414 O O . GLY A 1 221 ? 48.92353 68.20595 118.66445 1.000 28.20055 221 GLY A O 1
ATOM 1415 N N . ASN A 1 222 ? 47.97021 66.17287 118.49428 1.000 22.27867 222 ASN A N 1
ATOM 1416 C CA . ASN A 1 222 ? 48.41842 65.89618 117.14359 1.000 24.19477 222 ASN A CA 1
ATOM 1417 C C . ASN A 1 222 ? 47.19574 65.81935 116.22028 1.000 29.76336 222 ASN A C 1
ATOM 1418 O O . ASN A 1 222 ? 46.13617 66.38993 116.52669 1.000 25.21209 222 ASN A O 1
ATOM 1423 N N . LYS A 1 223 ? 47.33362 65.10430 115.10520 1.000 25.21131 223 LYS A N 1
ATOM 1424 C CA . LYS A 1 223 ? 46.25116 64.95762 114.13797 1.000 27.11307 223 LYS A CA 1
ATOM 1425 C C . LYS A 1 223 ? 45.92158 63.49115 113.91786 1.000 25.90527 223 LYS A C 1
ATOM 1426 O O . LYS A 1 223 ? 45.49675 63.10331 112.83790 1.000 25.18979 223 LYS A O 1
ATOM 1432 N N . LEU A 1 224 ? 46.14472 62.65946 114.92789 1.000 27.15625 224 LEU A N 1
ATOM 1433 C CA . LEU A 1 224 ? 45.88029 61.23904 114.76855 1.000 26.24721 224 LEU A CA 1
ATOM 1434 C C . LEU A 1 224 ? 44.39117 61.01572 114.56526 1.000 25.98235 224 LEU A C 1
ATOM 1435 O O . LEU A 1 224 ? 43.56296 61.71032 115.16319 1.000 21.16206 224 LEU A O 1
ATOM 1440 N N . GLN A 1 225 ? 44.05386 60.03226 113.72475 1.000 22.49424 225 GLN A N 1
ATOM 1441 C CA . GLN A 1 225 ? 42.67041 59.73880 113.38081 1.000 25.19722 225 GLN A CA 1
ATOM 1442 C C . GLN A 1 225 ? 42.22513 58.32573 113.70737 1.000 25.44958 225 GLN A C 1
ATOM 1443 O O . GLN A 1 225 ? 41.01431 58.08459 113.81951 1.000 23.03495 225 GLN A O 1
ATOM 1449 N N . VAL A 1 226 ? 43.14374 57.37595 113.80558 1.000 22.31839 226 VAL A N 1
ATOM 1450 C CA . VAL A 1 226 ? 42.78991 56.02093 114.19056 1.000 28.26034 226 VAL A CA 1
ATOM 1451 C C . VAL A 1 226 ? 43.80671 55.54005 115.21446 1.000 25.37924 226 VAL A C 1
ATOM 1452 O O . VAL A 1 226 ? 44.92151 56.04923 115.30501 1.000 24.41292 226 VAL A O 1
ATOM 1456 N N . LEU A 1 227 ? 43.39189 54.56194 116.00745 1.000 26.76638 227 LEU A N 1
ATOM 1457 C CA . LEU A 1 227 ? 44.28720 53.83280 116.89185 1.000 25.55281 227 LEU A CA 1
ATOM 1458 C C . LEU A 1 227 ? 44.05352 52.36751 116.59167 1.000 26.95202 227 LEU A C 1
ATOM 1459 O O . LEU A 1 227 ? 42.94036 51.87029 116.79202 1.000 27.65758 227 LEU A O 1
ATOM 1464 N N . GLY A 1 228 ? 45.09016 51.68060 116.08874 1.000 29.01000 228 GLY A N 1
ATOM 1465 C CA . GLY A 1 228 ? 44.93223 50.30552 115.65729 1.000 21.07798 228 GLY A CA 1
ATOM 1466 C C . GLY A 1 228 ? 45.08014 49.27386 116.77143 1.000 24.18243 228 GLY A C 1
ATOM 1467 O O . GLY A 1 228 ? 45.46093 49.57386 117.90027 1.000 25.60965 228 GLY A O 1
ATOM 1468 N N . LYS A 1 229 ? 44.75247 48.03649 116.39853 1.000 24.94390 229 LYS A N 1
ATOM 1469 C CA . LYS A 1 229 ? 44.79280 46.86191 117.26055 1.000 27.44977 229 LYS A CA 1
ATOM 1470 C C . LYS A 1 229 ? 46.14505 46.67964 117.93957 1.000 32.66007 229 LYS A C 1
ATOM 1471 O O . LYS A 1 229 ? 46.20936 46.15598 119.06115 1.000 34.08239 229 LYS A O 1
ATOM 1477 N N . ASP A 1 230 ? 47.23791 47.09093 117.28930 1.000 23.58759 230 ASP A N 1
ATOM 1478 C CA . ASP A 1 230 ? 48.55156 46.57787 117.65123 1.000 25.43175 230 ASP A CA 1
ATOM 1479 C C . ASP A 1 230 ? 49.49353 47.61249 118.23427 1.000 28.07460 230 ASP A C 1
ATOM 1480 O O . ASP A 1 230 ? 50.52669 47.22668 118.78845 1.000 28.26415 230 ASP A O 1
ATOM 1485 N N . LEU A 1 231 ? 49.17886 48.90204 118.12810 1.000 23.87030 231 LEU A N 1
ATOM 1486 C CA . LEU A 1 231 ? 50.13140 49.91031 118.55773 1.000 23.10889 231 LEU A CA 1
ATOM 1487 C C . LEU A 1 231 ? 50.59335 49.67261 119.98816 1.000 25.43626 231 LEU A C 1
ATOM 1488 O O . LEU A 1 231 ? 51.79244 49.77251 120.27609 1.000 20.38648 231 LEU A O 1
ATOM 1493 N N . LEU A 1 232 ? 49.65646 49.35440 120.89991 1.000 23.10407 232 LEU A N 1
ATOM 1494 C CA . LEU A 1 232 ? 49.95926 49.23219 122.32698 1.000 21.39666 232 LEU A CA 1
ATOM 1495 C C . LEU A 1 232 ? 50.34688 47.81206 122.74197 1.000 24.00645 232 LEU A C 1
ATOM 1496 O O . LEU A 1 232 ? 50.66248 47.58561 123.91671 1.000 26.00688 232 LEU A O 1
ATOM 1501 N N . LEU A 1 233 ? 50.34271 46.86066 121.81249 1.000 25.47255 233 LEU A N 1
ATOM 1502 C CA . LEU A 1 233 ? 50.72282 45.48303 122.12327 1.000 25.11223 233 LEU A CA 1
ATOM 1503 C C . LEU A 1 233 ? 52.05342 45.33052 122.85662 1.000 24.46958 233 LEU A C 1
ATOM 1504 O O . LEU A 1 233 ? 52.11632 44.52057 123.79439 1.000 25.74590 233 LEU A O 1
ATOM 1509 N N . PRO A 1 234 ? 53.13560 46.02233 122.49568 1.000 22.81191 234 PRO A N 1
ATOM 1510 C CA . PRO A 1 234 ? 54.40194 45.81166 123.22476 1.000 26.16340 234 PRO A CA 1
ATOM 1511 C C . PRO A 1 234 ? 54.43086 46.36214 124.65006 1.000 26.95539 234 PRO A C 1
ATOM 1512 O O . PRO A 1 234 ? 55.43912 46.13925 125.33082 1.000 28.29113 234 PRO A O 1
ATOM 1516 N N . GLN A 1 235 ? 53.41203 47.08610 125.12928 1.000 21.84247 235 GLN A N 1
ATOM 1517 C CA . GLN A 1 235 ? 53.49200 47.76220 126.42926 1.000 22.62465 235 GLN A CA 1
ATOM 1518 C C . GLN A 1 235 ? 52.29739 47.42340 127.31640 1.000 26.59061 235 GLN A C 1
ATOM 1519 O O . GLN A 1 235 ? 51.54048 48.30837 127.74125 1.000 25.53161 235 GLN A O 1
ATOM 1525 N N . PRO A 1 236 ? 52.12817 46.14511 127.66302 1.000 30.71283 236 PRO A N 1
ATOM 1526 C CA . PRO A 1 236 ? 50.97453 45.76386 128.49762 1.000 28.02695 236 PRO A CA 1
ATOM 1527 C C . PRO A 1 236 ? 50.89795 46.47922 129.84149 1.000 27.96342 236 PRO A C 1
ATOM 1528 O O . PRO A 1 236 ? 49.79744 46.59307 130.40279 1.000 30.76644 236 PRO A O 1
ATOM 1532 N N . ASP A 1 237 ? 52.01378 46.95045 130.39506 1.000 23.36594 237 ASP A N 1
ATOM 1533 C CA . ASP A 1 237 ? 51.98878 47.57128 131.71948 1.000 28.98276 237 ASP A CA 1
ATOM 1534 C C . ASP A 1 237 ? 52.11360 49.09646 131.66235 1.000 25.96265 237 ASP A C 1
ATOM 1535 O O . ASP A 1 237 ? 52.46138 49.71957 132.67271 1.000 29.13883 237 ASP A O 1
ATOM 1540 N N . LEU A 1 238 ? 51.83872 49.70047 130.49948 1.000 22.54087 238 LEU A N 1
ATOM 1541 C CA . LEU A 1 238 ? 51.71755 51.15334 130.35635 1.000 22.55017 238 LEU A CA 1
ATOM 1542 C C . LEU A 1 238 ? 50.82215 51.77004 131.43187 1.000 21.59944 238 LEU A C 1
ATOM 1543 O O . LEU A 1 238 ? 49.73946 51.25307 131.74085 1.000 19.41668 238 LEU A O 1
ATOM 1548 N N . ARG A 1 239 ? 51.26924 52.89409 131.99720 1.000 19.33327 239 ARG A N 1
ATOM 1549 C CA . ARG A 1 239 ? 50.55037 53.53296 133.10328 1.000 20.98950 239 ARG A CA 1
ATOM 1550 C C . ARG A 1 239 ? 49.77799 54.78840 132.69556 1.000 24.56180 239 ARG A C 1
ATOM 1551 O O . ARG A 1 239 ? 48.68539 55.03204 133.23467 1.000 19.12124 239 ARG A O 1
ATOM 1559 N N . TYR A 1 240 ? 50.32451 55.59729 131.77233 1.000 18.02616 240 TYR A N 1
ATOM 1560 C CA . TYR A 1 240 ? 49.73197 56.86556 131.35435 1.000 19.62399 240 TYR A CA 1
ATOM 1561 C C . TYR A 1 240 ? 49.65578 56.91880 129.83276 1.000 21.94905 240 TYR A C 1
ATOM 1562 O O . TYR A 1 240 ? 50.67886 56.80102 129.15130 1.000 23.36010 240 TYR A O 1
ATOM 1571 N N . LEU A 1 241 ? 48.45511 57.14453 129.30939 1.000 19.67634 241 LEU A N 1
ATOM 1572 C CA . LEU A 1 241 ? 48.20919 57.22714 127.87715 1.000 20.72402 241 LEU A CA 1
ATOM 1573 C C . LEU A 1 241 ? 47.39949 58.48994 127.61307 1.000 22.99870 241 LEU A C 1
ATOM 1574 O O . LEU A 1 241 ? 46.21851 58.55752 127.96312 1.000 23.48052 241 LEU A O 1
ATOM 1579 N N . PHE A 1 242 ? 48.03370 59.50005 127.03192 1.000 22.51856 242 PHE A N 1
ATOM 1580 C CA . PHE A 1 242 ? 47.37392 60.75895 126.69392 1.000 21.17078 242 PHE A CA 1
ATOM 1581 C C . PHE A 1 242 ? 47.18393 60.79759 125.18624 1.000 23.14287 242 PHE A C 1
ATOM 1582 O O . PHE A 1 242 ? 48.16747 60.89149 124.43520 1.000 21.45921 242 PHE A O 1
ATOM 1590 N N . LEU A 1 243 ? 45.91832 60.72054 124.75051 1.000 24.89017 243 LEU A N 1
ATOM 1591 C CA . LEU A 1 243 ? 45.54677 60.78143 123.33818 1.000 22.61941 243 LEU A CA 1
ATOM 1592 C C . LEU A 1 243 ? 44.59930 61.93938 123.04058 1.000 24.92895 243 LEU A C 1
ATOM 1593 O O . LEU A 1 243 ? 43.98285 61.96020 121.97170 1.000 23.38697 243 LEU A O 1
ATOM 1598 N N . ASN A 1 244 ? 44.46789 62.89870 123.95528 1.000 20.75002 244 ASN A N 1
ATOM 1599 C CA . ASN A 1 244 ? 43.45332 63.93833 123.82381 1.000 25.05076 244 ASN A CA 1
ATOM 1600 C C . ASN A 1 244 ? 43.87446 65.00333 122.81452 1.000 26.12689 244 ASN A C 1
ATOM 1601 O O . ASN A 1 244 ? 45.05517 65.16701 122.49293 1.000 24.48266 244 ASN A O 1
ATOM 1606 N N . GLY A 1 245 ? 42.88463 65.74758 122.31882 1.000 28.51376 245 GLY A N 1
ATOM 1607 C CA . GLY A 1 245 ? 43.17211 66.82212 121.38569 1.000 20.38836 245 GLY A CA 1
ATOM 1608 C C . GLY A 1 245 ? 43.67291 66.36294 120.03654 1.000 24.09470 245 GLY A C 1
ATOM 1609 O O . GLY A 1 245 ? 44.40043 67.10591 119.36588 1.000 26.24580 245 GLY A O 1
ATOM 1610 N N . ASN A 1 246 ? 43.30901 65.16231 119.61386 1.000 20.25684 246 ASN A N 1
ATOM 1611 C CA . ASN A 1 246 ? 43.62507 64.69331 118.27291 1.000 24.76974 246 ASN A CA 1
ATOM 1612 C C . ASN A 1 246 ? 42.36482 64.77462 117.40468 1.000 25.79598 246 ASN A C 1
ATOM 1613 O O . ASN A 1 246 ? 41.42972 65.52741 117.71786 1.000 26.60002 246 ASN A O 1
ATOM 1618 N N . LYS A 1 247 ? 42.31603 63.98739 116.32554 1.000 25.28603 247 LYS A N 1
ATOM 1619 C CA . LYS A 1 247 ? 41.12726 63.85116 115.47980 1.000 23.31534 247 LYS A CA 1
ATOM 1620 C C . LYS A 1 247 ? 40.65448 62.40940 115.47825 1.000 24.54640 247 LYS A C 1
ATOM 1621 O O . LYS A 1 247 ? 40.29075 61.84236 114.44076 1.000 25.51009 247 LYS A O 1
ATOM 1627 N N . LEU A 1 248 ? 40.67668 61.78884 116.65175 1.000 25.49487 248 LEU A N 1
ATOM 1628 C CA . LEU A 1 248 ? 40.48385 60.34904 116.73180 1.000 24.18017 248 LEU A CA 1
ATOM 1629 C C . LEU A 1 248 ? 39.05252 60.00965 116.36595 1.000 24.30368 248 LEU A C 1
ATOM 1630 O O . LEU A 1 248 ? 38.11346 60.47754 117.02052 1.000 23.10162 248 LEU A O 1
ATOM 1635 N N . ALA A 1 249 ? 38.88729 59.19742 115.32491 1.000 25.61276 249 ALA A N 1
ATOM 1636 C CA . ALA A 1 249 ? 37.57075 58.80570 114.83902 1.000 25.13241 249 ALA A CA 1
ATOM 1637 C C . ALA A 1 249 ? 37.26393 57.34340 115.07122 1.000 24.90253 249 ALA A C 1
ATOM 1638 O O . ALA A 1 249 ? 36.08920 56.96261 115.05009 1.000 26.51239 249 ALA A O 1
ATOM 1640 N N . ARG A 1 250 ? 38.28491 56.51228 115.23977 1.000 24.29071 250 ARG A N 1
ATOM 1641 C CA . ARG A 1 250 ? 38.07479 55.07814 115.35283 1.000 26.69211 250 ARG A CA 1
ATOM 1642 C C . ARG A 1 250 ? 39.15045 54.49903 116.25818 1.000 26.75982 250 ARG A C 1
ATOM 1643 O O . ARG A 1 250 ? 40.34511 54.74131 116.05107 1.000 25.21132 250 ARG A O 1
ATOM 1651 N N . VAL A 1 251 ? 38.72398 53.73877 117.25701 1.000 28.44207 251 VAL A N 1
ATOM 1652 C CA . VAL A 1 251 ? 39.61908 52.90966 118.05110 1.000 25.61097 251 VAL A CA 1
ATOM 1653 C C . VAL A 1 251 ? 39.28666 51.47242 117.70675 1.000 25.62986 251 VAL A C 1
ATOM 1654 O O . VAL A 1 251 ? 38.13536 51.04624 117.85682 1.000 23.67889 251 VAL A O 1
ATOM 1658 N N . ALA A 1 252 ? 40.26917 50.74497 117.18741 1.000 23.59597 252 ALA A N 1
ATOM 1659 C CA . ALA A 1 252 ? 40.07381 49.32724 116.91244 1.000 25.97789 252 ALA A CA 1
ATOM 1660 C C . ALA A 1 252 ? 39.66066 48.57528 118.17592 1.000 26.06738 252 ALA A C 1
ATOM 1661 O O . ALA A 1 252 ? 40.05719 48.92020 119.29177 1.000 25.15179 252 ALA A O 1
ATOM 1663 N N . ALA A 1 253 ? 38.88639 47.50651 117.97657 1.000 31.41517 253 ALA A N 1
ATOM 1664 C CA . ALA A 1 253 ? 38.24347 46.79487 119.08080 1.000 30.68193 253 ALA A CA 1
ATOM 1665 C C . ALA A 1 253 ? 39.24128 46.18335 120.05748 1.000 32.33831 253 ALA A C 1
ATOM 1666 O O . ALA A 1 253 ? 38.95903 46.10815 121.25814 1.000 35.63233 253 ALA A O 1
ATOM 1668 N N . GLY A 1 254 ? 40.39167 45.72199 119.58389 1.000 30.07336 254 GLY A N 1
ATOM 1669 C CA . GLY A 1 254 ? 41.38102 45.14148 120.47394 1.000 27.68510 254 GLY A CA 1
ATOM 1670 C C . GLY A 1 254 ? 42.47203 46.08183 120.95562 1.000 28.17502 254 GLY A C 1
ATOM 1671 O O . GLY A 1 254 ? 43.43147 45.61626 121.58484 1.000 28.42166 254 GLY A O 1
ATOM 1672 N N . ALA A 1 255 ? 42.33922 47.39311 120.72374 1.000 19.85407 255 ALA A N 1
ATOM 1673 C CA . ALA A 1 255 ? 43.45488 48.31105 120.94067 1.000 22.34516 255 ALA A CA 1
ATOM 1674 C C . ALA A 1 255 ? 43.94096 48.32061 122.38650 1.000 24.07226 255 ALA A C 1
ATOM 1675 O O . ALA A 1 255 ? 45.12134 48.57208 122.63091 1.000 24.48129 255 ALA A O 1
ATOM 1677 N N . PHE A 1 256 ? 43.05625 48.09254 123.35649 1.000 23.58175 256 PHE A N 1
ATOM 1678 C CA . PHE A 1 256 ? 43.43111 48.11075 124.76483 1.000 26.13471 256 PHE A CA 1
ATOM 1679 C C . PHE A 1 256 ? 43.48018 46.70608 125.36177 1.000 28.72019 256 PHE A C 1
ATOM 1680 O O . PHE A 1 256 ? 43.59544 46.57105 126.58852 1.000 26.96816 256 PHE A O 1
ATOM 1688 N N . GLN A 1 257 ? 43.38777 45.66690 124.51792 1.000 27.21589 257 GLN A N 1
ATOM 1689 C CA . GLN A 1 257 ? 43.24096 44.28524 124.98217 1.000 29.99706 257 GLN A CA 1
ATOM 1690 C C . GLN A 1 257 ? 44.22789 43.93883 126.09125 1.000 31.54875 257 GLN A C 1
ATOM 1691 O O . GLN A 1 257 ? 43.84511 43.35434 127.11229 1.000 32.95135 257 GLN A O 1
ATOM 1697 N N . GLY A 1 258 ? 45.50268 44.28108 125.91184 1.000 23.50105 258 GLY A N 1
ATOM 1698 C CA . GLY A 1 258 ? 46.51913 43.85665 126.85574 1.000 28.52808 258 GLY A CA 1
ATOM 1699 C C . GLY A 1 258 ? 46.87219 44.81742 127.97675 1.000 29.40254 258 GLY A C 1
ATOM 1700 O O . GLY A 1 258 ? 47.79916 44.52558 128.74237 1.000 26.56194 258 GLY A O 1
ATOM 1701 N N . LEU A 1 259 ? 46.18540 45.95647 128.10093 1.000 27.01032 259 LEU A N 1
ATOM 1702 C CA . LEU A 1 259 ? 46.56025 46.94880 129.10766 1.000 27.84818 259 LEU A CA 1
ATOM 1703 C C . LEU A 1 259 ? 46.11422 46.46626 130.48487 1.000 28.50400 259 LEU A C 1
ATOM 1704 O O . LEU A 1 259 ? 44.91946 46.46348 130.79067 1.000 31.13158 259 LEU A O 1
ATOM 1709 N N . ARG A 1 260 ? 47.07259 46.06939 131.32250 1.000 28.63254 260 ARG A N 1
ATOM 1710 C CA . ARG A 1 260 ? 46.77663 45.47676 132.61955 1.000 25.92886 260 ARG A CA 1
ATOM 1711 C C . ARG A 1 260 ? 46.79976 46.46363 133.77934 1.000 28.01211 260 ARG A C 1
ATOM 1712 O O . ARG A 1 260 ? 46.23897 46.14647 134.83406 1.000 25.65172 260 ARG A O 1
ATOM 1720 N N . GLN A 1 261 ? 47.44843 47.62234 133.65735 1.000 26.23471 261 GLN A N 1
ATOM 1721 C CA . GLN A 1 261 ? 47.56695 48.48763 134.83534 1.000 26.27075 261 GLN A CA 1
ATOM 1722 C C . GLN A 1 261 ? 47.52635 49.96242 134.45810 1.000 24.65816 261 GLN A C 1
ATOM 1723 O O . GLN A 1 261 ? 48.29049 50.78307 134.97208 1.000 23.84000 261 GLN A O 1
ATOM 1729 N N . LEU A 1 262 ? 46.58912 50.33224 133.59256 1.000 24.49469 262 LEU A N 1
ATOM 1730 C CA . LEU A 1 262 ? 46.52378 51.71288 133.14110 1.000 19.31244 262 LEU A CA 1
ATOM 1731 C C . LEU A 1 262 ? 45.99289 52.61554 134.25906 1.000 20.60022 262 LEU A C 1
ATOM 1732 O O . LEU A 1 262 ? 44.93351 52.36015 134.84321 1.000 20.37331 262 LEU A O 1
ATOM 1737 N N . ASP A 1 263 ? 46.73510 53.66907 134.55940 1.000 18.16159 263 ASP A N 1
ATOM 1738 C CA . ASP A 1 263 ? 46.34971 54.59971 135.60796 1.000 22.06506 263 ASP A CA 1
ATOM 1739 C C . ASP A 1 263 ? 45.66215 55.84776 135.07878 1.000 22.40196 263 ASP A C 1
ATOM 1740 O O . ASP A 1 263 ? 44.89943 56.46984 135.82411 1.000 21.09283 263 ASP A O 1
ATOM 1745 N N . MET A 1 264 ? 45.90730 56.22712 133.82264 1.000 19.95598 264 MET A N 1
ATOM 1746 C CA . MET A 1 264 ? 45.30432 57.42706 133.25574 1.000 21.29556 264 MET A CA 1
ATOM 1747 C C . MET A 1 264 ? 45.08229 57.20370 131.77198 1.000 22.09518 264 MET A C 1
ATOM 1748 O O . MET A 1 264 ? 46.01353 56.84058 131.04621 1.000 23.56403 264 MET A O 1
ATOM 1753 N N . LEU A 1 265 ? 43.84750 57.39912 131.33273 1.000 21.52351 265 LEU A N 1
ATOM 1754 C CA . LEU A 1 265 ? 43.48213 57.30139 129.92756 1.000 23.28429 265 LEU A CA 1
ATOM 1755 C C . LEU A 1 265 ? 42.77608 58.59614 129.55770 1.000 26.10533 265 LEU A C 1
ATOM 1756 O O . LEU A 1 265 ? 41.66816 58.85358 130.03770 1.000 24.82932 265 LEU A O 1
ATOM 1761 N N . ASP A 1 266 ? 43.41260 59.43356 128.74104 1.000 23.86264 266 ASP A N 1
ATOM 1762 C CA . ASP A 1 266 ? 42.78053 60.66858 128.28080 1.000 20.94223 266 ASP A CA 1
ATOM 1763 C C . ASP A 1 266 ? 42.45541 60.51865 126.80439 1.000 20.38899 266 ASP A C 1
ATOM 1764 O O . ASP A 1 266 ? 43.35453 60.56643 125.95712 1.000 21.60609 266 ASP A O 1
ATOM 1769 N N . LEU A 1 267 ? 41.16889 60.35111 126.50614 1.000 21.77940 267 LEU A N 1
ATOM 1770 C CA . LEU A 1 267 ? 40.65073 60.31625 125.14413 1.000 22.35395 267 LEU A CA 1
ATOM 1771 C C . LEU A 1 267 ? 39.84417 61.56794 124.80107 1.000 25.74539 267 LEU A C 1
ATOM 1772 O O . LEU A 1 267 ? 39.15400 61.58914 123.77461 1.000 23.33789 267 LEU A O 1
ATOM 1777 N N . SER A 1 268 ? 39.91909 62.60975 125.63140 1.000 23.40212 268 SER A N 1
ATOM 1778 C CA . SER A 1 268 ? 38.97151 63.70648 125.54985 1.000 26.61465 268 SER A CA 1
ATOM 1779 C C . SER A 1 268 ? 39.25015 64.54408 124.30587 1.000 28.56416 268 SER A C 1
ATOM 1780 O O . SER A 1 268 ? 40.35895 64.53057 123.77840 1.000 23.34775 268 SER A O 1
ATOM 1783 N N . ASN A 1 269 ? 38.23772 65.27530 123.80705 1.000 27.24115 269 ASN A N 1
ATOM 1784 C CA . ASN A 1 269 ? 38.57023 66.22536 122.75389 1.000 27.43320 269 ASN A CA 1
ATOM 1785 C C . ASN A 1 269 ? 38.92526 65.52619 121.44619 1.000 23.82349 269 ASN A C 1
ATOM 1786 O O . ASN A 1 269 ? 39.89298 65.89533 120.78613 1.000 21.47634 269 ASN A O 1
ATOM 1791 N N . ASN A 1 270 ? 38.19906 64.47194 121.09606 1.000 22.21058 270 ASN A N 1
ATOM 1792 C CA . ASN A 1 270 ? 38.48389 63.81950 119.83973 1.000 24.11523 270 ASN A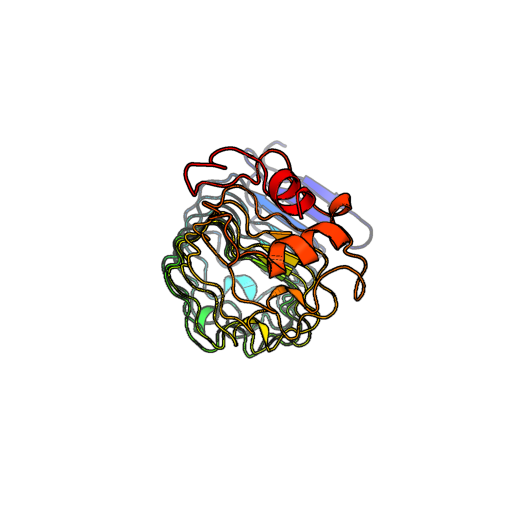 CA 1
ATOM 1793 C C . ASN A 1 270 ? 37.22145 63.78869 118.96855 1.000 26.16510 270 ASN A C 1
ATOM 1794 O O . ASN A 1 270 ? 36.32954 64.63220 119.13731 1.000 25.39437 270 ASN A O 1
ATOM 1799 N N . SER A 1 271 ? 37.11896 62.84707 118.03404 1.000 22.51220 271 SER A N 1
ATOM 1800 C CA . SER A 1 271 ? 35.96119 62.76579 117.14472 1.000 19.74547 271 SER A CA 1
ATOM 1801 C C . SER A 1 271 ? 35.31802 61.39956 117.21999 1.000 21.46997 271 SER A C 1
ATOM 1802 O O . SER A 1 271 ? 34.94337 60.81415 116.20276 1.000 20.01345 271 SER A O 1
ATOM 1805 N N . LEU A 1 272 ? 35.20734 60.86489 118.43043 1.000 23.16447 272 LEU A N 1
ATOM 1806 C CA . LEU A 1 272 ? 34.65575 59.53674 118.64367 1.000 22.17559 272 LEU A CA 1
ATOM 1807 C C . LEU A 1 272 ? 33.13892 59.64443 118.76808 1.000 27.28674 272 LEU A C 1
ATOM 1808 O O . LEU A 1 272 ? 32.63040 60.35064 119.64479 1.000 25.55726 272 LEU A O 1
ATOM 1813 N N . ALA A 1 273 ? 32.42459 58.97177 117.87120 1.000 24.90660 273 ALA A N 1
ATOM 1814 C CA . ALA A 1 273 ? 30.98193 58.87770 117.93808 1.000 21.65384 273 ALA A CA 1
ATOM 1815 C C . ALA A 1 273 ? 30.53077 57.54991 118.50457 1.000 27.79209 273 ALA A C 1
ATOM 1816 O O . ALA A 1 273 ? 29.40450 57.44511 119.01479 1.000 27.39776 273 ALA A O 1
ATOM 1818 N N . SER A 1 274 ? 31.38740 56.54290 118.43034 1.000 25.22932 274 SER A N 1
ATOM 1819 C CA . SER A 1 274 ? 31.09576 55.25496 119.02532 1.000 27.66805 274 SER A CA 1
ATOM 1820 C C . SER A 1 274 ? 32.41196 54.52954 119.26826 1.000 29.36577 274 SER A C 1
ATOM 1821 O O . SER A 1 274 ? 33.47262 54.93688 118.78603 1.000 28.03166 274 SER A O 1
ATOM 1824 N N . VAL A 1 275 ? 32.32433 53.45686 120.05020 1.000 28.04880 275 VAL A N 1
ATOM 1825 C CA . VAL A 1 275 ? 33.45567 52.56270 120.27842 1.000 27.92501 275 VAL A CA 1
ATOM 1826 C C . VAL A 1 275 ? 32.94973 51.13506 120.26982 1.000 29.41586 275 VAL A C 1
ATOM 1827 O O . VAL A 1 275 ? 31.80331 50.85963 120.63461 1.000 30.83858 275 VAL A O 1
ATOM 1831 N N . PRO A 1 276 ? 33.79144 50.20127 119.82196 1.000 31.03833 276 PRO A N 1
ATOM 1832 C CA . PRO A 1 276 ? 33.33212 48.81118 119.66677 1.000 32.35479 276 PRO A CA 1
ATOM 1833 C C . PRO A 1 276 ? 33.16250 48.12164 121.01543 1.000 33.10653 276 PRO A C 1
ATOM 1834 O O . PRO A 1 276 ? 33.68500 48.56535 122.04079 1.000 31.74440 276 PRO A O 1
ATOM 1838 N N . GLU A 1 277 ? 32.39893 47.02735 121.00636 1.000 34.70104 277 GLU A N 1
ATOM 1839 C CA . GLU A 1 277 ? 32.20007 46.24725 122.22368 1.000 38.39539 277 GLU A CA 1
ATOM 1840 C C . GLU A 1 277 ? 33.50230 45.58884 122.65279 1.000 39.25988 277 GLU A C 1
ATOM 1841 O O . GLU A 1 277 ? 34.27527 45.11413 121.81677 1.000 36.18449 277 GLU A O 1
ATOM 1847 N N . GLY A 1 278 ? 33.72408 45.52427 123.97025 1.000 31.96856 278 GLY A N 1
ATOM 1848 C CA . GLY A 1 278 ? 34.90143 44.88959 124.51115 1.000 29.18988 278 GLY A CA 1
ATOM 1849 C C . GLY A 1 278 ? 36.10130 45.79784 124.68111 1.000 32.78859 278 GLY A C 1
ATOM 1850 O O . GLY A 1 278 ? 37.05694 45.40500 125.35776 1.000 33.11258 278 GLY A O 1
ATOM 1851 N N . LEU A 1 279 ? 36.06665 47.01210 124.11917 1.000 31.42500 279 LEU A N 1
ATOM 1852 C CA . LEU A 1 279 ? 37.23077 47.88753 124.14636 1.000 28.07225 279 LEU A CA 1
ATOM 1853 C C . LEU A 1 279 ? 37.77847 48.08649 125.55501 1.000 27.27709 279 LEU A C 1
ATOM 1854 O O . LEU A 1 279 ? 38.99610 48.20301 125.72979 1.000 30.64808 279 LEU A O 1
ATOM 1859 N N . TRP A 1 280 ? 36.90588 48.12135 126.56609 1.000 27.56767 280 TRP A N 1
ATOM 1860 C CA . TRP A 1 280 ? 37.26412 48.48812 127.93532 1.000 29.83511 280 TRP A CA 1
ATOM 1861 C C . TRP A 1 280 ? 37.46677 47.29918 128.85239 1.000 27.67688 280 TRP A C 1
ATOM 1862 O O . TRP A 1 280 ? 37.70198 47.50228 130.04753 1.000 31.20592 280 TRP A O 1
ATOM 1873 N N . ALA A 1 281 ? 37.38168 46.07791 128.33158 1.000 27.58626 281 ALA A N 1
ATOM 1874 C CA . ALA A 1 281 ? 37.24546 44.89414 129.18330 1.000 34.36410 281 ALA A CA 1
ATOM 1875 C C . ALA A 1 281 ? 38.35732 44.75058 130.22750 1.000 30.49712 281 ALA A C 1
ATOM 1876 O O . ALA A 1 281 ? 38.12512 44.16131 131.28590 1.000 33.15921 281 ALA A O 1
ATOM 1878 N N . SER A 1 282 ? 39.56830 45.23191 129.95618 1.000 25.45233 282 SER A N 1
ATOM 1879 C CA . SER A 1 282 ? 40.64791 45.09223 130.92790 1.000 29.18988 282 SER A CA 1
ATOM 1880 C C . SER A 1 282 ? 40.96358 46.38881 131.66954 1.000 29.98543 282 SER A C 1
ATOM 1881 O O . SER A 1 282 ? 41.86493 46.40130 132.51264 1.000 31.21881 282 SER A O 1
ATOM 1884 N N . LEU A 1 283 ? 40.25884 47.47647 131.38395 1.000 27.09129 283 LEU A N 1
ATOM 1885 C CA . LEU A 1 283 ? 40.56003 48.74240 132.02657 1.000 26.32282 283 LEU A CA 1
ATOM 1886 C C . LEU A 1 283 ? 39.72706 48.91424 133.29610 1.000 28.43102 283 LEU A C 1
ATOM 1887 O O . LEU A 1 283 ? 38.58175 48.46454 133.37831 1.000 29.44088 283 LEU A O 1
ATOM 1892 N N . GLY A 1 284 ? 40.32803 49.55724 134.30288 1.000 29.89930 284 GLY A N 1
ATOM 1893 C CA . GLY A 1 284 ? 39.55308 49.97861 135.46709 1.000 30.41058 284 GLY A CA 1
ATOM 1894 C C . GLY A 1 284 ? 39.05299 48.82991 136.33635 1.000 31.82693 284 GLY A C 1
ATOM 1895 O O . GLY A 1 284 ? 39.59587 47.71535 136.33957 1.000 30.88811 284 GLY A O 1
ATOM 1896 N N . GLN A 1 285 ? 37.99762 49.13121 137.09463 1.000 37.04139 285 GLN A N 1
ATOM 1897 C CA . GLN A 1 285 ? 37.32475 48.11305 137.89896 1.000 45.73195 285 GLN A CA 1
ATOM 1898 C C . GLN A 1 285 ? 36.71253 47.04682 136.99349 1.000 42.12714 285 GLN A C 1
ATOM 1899 O O . GLN A 1 285 ? 36.16444 47.37649 135.93112 1.000 40.27532 285 GLN A O 1
ATOM 1905 N N . PRO A 1 286 ? 36.75758 45.76259 137.38853 1.000 42.08744 286 PRO A N 1
ATOM 1906 C CA . PRO A 1 286 ? 37.28421 45.24257 138.66593 1.000 43.07833 286 PRO A CA 1
ATOM 1907 C C . PRO A 1 286 ? 38.75392 44.84914 138.63330 1.000 46.05247 286 PRO A C 1
ATOM 1908 O O . PRO A 1 286 ? 39.29597 44.39030 139.64807 1.000 42.73009 286 PRO A O 1
ATOM 1912 N N . ASN A 1 287 ? 39.39583 45.04856 137.48034 1.000 40.20528 287 ASN A N 1
ATOM 1913 C CA . ASN A 1 287 ? 40.76683 44.58343 137.28773 1.000 41.05216 287 ASN A CA 1
ATOM 1914 C C . ASN A 1 287 ? 41.79946 45.46446 137.98621 1.000 35.61298 287 ASN A C 1
ATOM 1915 O O . ASN A 1 287 ? 42.80610 44.96226 138.50470 1.000 34.87396 287 ASN A O 1
ATOM 1920 N N . TRP A 1 288 ? 41.61066 46.77772 137.96757 1.000 31.57882 288 TRP A N 1
ATOM 1921 C CA . TRP A 1 288 ? 42.69325 47.65741 138.37186 1.000 33.69135 288 TRP A CA 1
ATOM 1922 C C . TRP A 1 288 ? 42.12120 48.91350 139.01410 1.000 30.58430 288 TRP A C 1
ATOM 1923 O O . TRP A 1 288 ? 41.11570 49.45654 138.55096 1.000 30.28579 288 TRP A O 1
ATOM 1934 N N . ASP A 1 289 ? 42.79892 49.39822 140.05136 1.000 30.87819 289 ASP A N 1
ATOM 1935 C CA . ASP A 1 289 ? 42.40562 50.61985 140.75146 1.000 26.97119 289 ASP A CA 1
ATOM 1936 C C . ASP A 1 289 ? 43.23210 51.77493 140.17634 1.000 25.76912 289 ASP A C 1
ATOM 1937 O O . ASP A 1 289 ? 44.39219 51.97806 140.55126 1.000 25.07964 289 ASP A O 1
ATOM 1942 N N . MET A 1 290 ? 42.63675 52.52491 139.24903 1.000 23.62887 290 MET A N 1
ATOM 1943 C CA . MET A 1 290 ? 43.38834 53.53264 138.50554 1.000 24.52256 290 MET A CA 1
ATOM 1944 C C . MET A 1 290 ? 43.77989 54.69081 139.41449 1.000 23.98440 290 MET A C 1
ATOM 1945 O O . MET A 1 290 ? 42.93632 55.24525 140.12242 1.000 24.12871 290 MET A O 1
ATOM 1950 N N . ARG A 1 291 ? 45.05453 55.08780 139.37118 1.000 21.99396 291 ARG A N 1
ATOM 1951 C CA . ARG A 1 291 ? 45.49378 56.15248 140.26640 1.000 25.47809 291 ARG A CA 1
ATOM 1952 C C . ARG A 1 291 ? 44.81138 57.47252 139.93366 1.000 29.38329 291 ARG A C 1
ATOM 1953 O O . ARG A 1 291 ? 44.52083 58.26839 140.83901 1.000 24.44680 291 ARG A O 1
ATOM 1961 N N . ASP A 1 292 ? 44.54409 57.71689 138.64717 1.000 23.35952 292 ASP A N 1
ATOM 1962 C CA . ASP A 1 292 ? 43.84348 58.92231 138.21375 1.000 25.10998 292 ASP A CA 1
ATOM 1963 C C . ASP A 1 292 ? 42.48897 58.55412 137.62709 1.000 26.40663 292 ASP A C 1
ATOM 1964 O O . ASP A 1 292 ? 41.46527 58.78177 138.27281 1.000 24.58915 292 ASP A O 1
ATOM 1969 N N . GLY A 1 293 ? 42.44622 57.98226 136.42866 1.000 24.52329 293 GLY A N 1
ATOM 1970 C CA . GLY A 1 293 ? 41.18442 57.58149 135.85577 1.000 25.24818 293 GLY A CA 1
ATOM 1971 C C . GLY A 1 293 ? 41.16268 57.80779 134.36560 1.000 29.64773 293 GLY A C 1
ATOM 1972 O O . GLY A 1 293 ? 42.16992 57.59339 133.68099 1.000 26.46664 293 GLY A O 1
ATOM 1973 N N . PHE A 1 294 ? 40.02300 58.24569 133.84593 1.000 26.30249 294 PHE A N 1
ATOM 1974 C CA . PHE A 1 294 ? 39.83155 58.35417 132.41472 1.000 24.01057 294 PHE A CA 1
ATOM 1975 C C . PHE A 1 294 ? 38.98785 59.58749 132.10841 1.000 25.73924 294 PHE A C 1
ATOM 1976 O O . PHE A 1 294 ? 38.24001 60.09523 132.94966 1.000 26.12828 294 PHE A O 1
ATOM 1984 N N . ASP A 1 295 ? 39.13053 60.07015 130.88220 1.000 24.20636 295 ASP A N 1
ATOM 1985 C CA . ASP A 1 295 ? 38.42906 61.25868 130.41811 1.000 26.70219 295 ASP A CA 1
ATOM 1986 C C . ASP A 1 295 ? 38.04100 61.01273 128.96829 1.000 26.10584 295 ASP A C 1
ATOM 1987 O O . ASP A 1 295 ? 38.91928 60.93658 128.09613 1.000 24.42384 295 ASP A O 1
ATOM 1992 N N . ILE A 1 296 ? 36.73902 60.88340 128.71508 1.000 20.69742 296 ILE A N 1
ATOM 1993 C CA . ILE A 1 296 ? 36.22611 60.74078 127.35820 1.000 22.10959 296 ILE A CA 1
ATOM 1994 C C . ILE A 1 296 ? 35.34466 61.92961 126.95685 1.000 22.95513 296 ILE A C 1
ATOM 1995 O O . ILE A 1 296 ? 34.53434 61.81349 126.04693 1.000 23.34417 296 ILE A O 1
ATOM 2000 N N . SER A 1 297 ? 35.49613 63.07030 127.63050 1.000 21.82011 297 SER A N 1
ATOM 2001 C CA . SER A 1 297 ? 34.68267 64.24267 127.35121 1.000 23.29642 297 SER A CA 1
ATOM 2002 C C . SER A 1 297 ? 35.04367 64.84227 125.99409 1.000 25.84011 297 SER A C 1
ATOM 2003 O O . SER A 1 297 ? 36.07031 64.52176 125.39892 1.000 24.73679 297 SER A O 1
ATOM 2006 N N . GLY A 1 298 ? 34.20678 65.77042 125.53267 1.000 24.01606 298 GLY A N 1
ATOM 2007 C CA . GLY A 1 298 ? 34.49175 66.48062 124.29172 1.000 18.64475 298 GLY A CA 1
ATOM 2008 C C . GLY A 1 298 ? 34.55484 65.57023 123.08500 1.000 22.39232 298 GLY A C 1
ATOM 2009 O O . GLY A 1 298 ? 35.40676 65.76141 122.20932 1.000 25.27007 298 GLY A O 1
ATOM 2010 N N . ASN A 1 299 ? 33.69034 64.56232 123.03545 1.000 18.38688 299 ASN A N 1
ATOM 2011 C CA . ASN A 1 299 ? 33.55312 63.67991 121.89747 1.000 22.58384 299 ASN A CA 1
ATOM 2012 C C . ASN A 1 299 ? 32.09599 63.66324 121.45003 1.000 25.53562 299 ASN A C 1
ATOM 2013 O O . ASN A 1 299 ? 31.19133 63.74217 122.28901 1.000 23.99784 299 ASN A O 1
ATOM 2018 N N . PRO A 1 300 ? 31.83045 63.56406 120.13867 1.000 26.44248 300 PRO A N 1
ATOM 2019 C CA . PRO A 1 300 ? 30.43303 63.58380 119.64096 1.000 23.74652 300 PRO A CA 1
ATOM 2020 C C . PRO A 1 300 ? 29.72223 62.248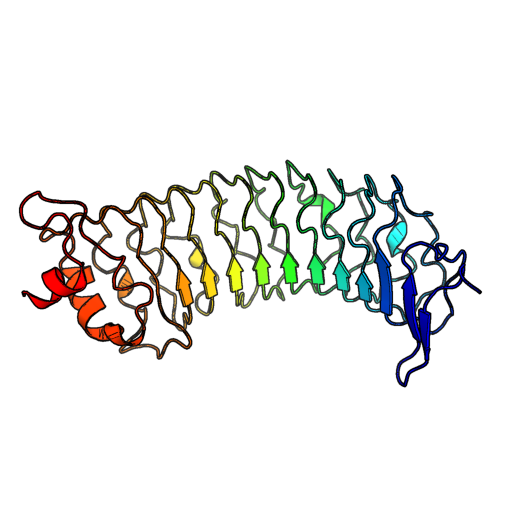95 119.84127 1.000 24.47889 300 PRO A C 1
ATOM 2021 O O . PRO A 1 300 ? 29.29863 61.59012 118.88767 1.000 22.97166 300 PRO A O 1
ATOM 2025 N N . TRP A 1 301 ? 29.60835 61.82654 121.09795 1.000 23.43043 301 TRP A N 1
ATOM 2026 C CA . TRP A 1 301 ? 29.03002 60.51972 121.38813 1.000 25.31969 301 TRP A CA 1
ATOM 2027 C C . TRP A 1 301 ? 27.61911 60.40775 120.82332 1.000 27.29422 301 TRP A C 1
ATOM 2028 O O . TRP A 1 301 ? 26.80001 61.32474 120.95503 1.000 27.90561 301 TRP A O 1
ATOM 2039 N N . ILE A 1 302 ? 27.34261 59.27979 120.18934 1.000 26.29670 302 ILE A N 1
ATOM 2040 C CA . ILE A 1 302 ? 26.01994 58.96996 119.67623 1.000 28.40620 302 ILE A CA 1
ATOM 2041 C C . ILE A 1 302 ? 25.42463 57.90997 120.60083 1.000 33.21658 302 ILE A C 1
ATOM 2042 O O . ILE A 1 302 ? 25.82194 56.73752 120.55721 1.000 30.26304 302 ILE A O 1
ATOM 2047 N N . CYS A 1 303 ? 24.46774 58.32788 121.44186 1.000 31.48542 303 CYS A N 1
ATOM 2048 C CA . CYS A 1 303 ? 23.97979 57.51726 122.55658 1.000 33.01533 303 CYS A CA 1
ATOM 2049 C C . CYS A 1 303 ? 22.79543 56.67254 122.10562 1.000 37.01539 303 CYS A C 1
ATOM 2050 O O . CYS A 1 303 ? 21.63558 56.97042 122.38669 1.000 40.02772 303 CYS A O 1
ATOM 2053 N N . ASP A 1 304 ? 23.09541 55.60366 121.36872 1.000 37.02180 304 ASP A N 1
ATOM 2054 C CA . ASP A 1 304 ? 22.08054 54.61800 121.03208 1.000 39.17853 304 ASP A CA 1
ATOM 2055 C C . ASP A 1 304 ? 22.52648 53.28817 121.62187 1.000 39.40289 304 ASP A C 1
ATOM 2056 O O . ASP A 1 304 ? 23.39084 53.26420 122.50050 1.000 43.74856 304 ASP A O 1
ATOM 2061 N N . GLN A 1 305 ? 21.97770 52.17829 121.14576 1.000 41.26807 305 GLN A N 1
ATOM 2062 C CA . GLN A 1 305 ? 22.33150 50.89396 121.73554 1.000 45.22834 305 GLN A CA 1
ATOM 2063 C C . GLN A 1 305 ? 23.70860 50.39619 121.31359 1.000 42.07604 305 GLN A C 1
ATOM 2064 O O . GLN A 1 305 ? 24.17851 49.40378 121.87103 1.000 46.07756 305 GLN A O 1
ATOM 2070 N N . ASN A 1 306 ? 24.37785 51.06110 120.37023 1.000 43.64823 306 ASN A N 1
ATOM 2071 C CA . ASN A 1 306 ? 25.76647 50.72793 120.06083 1.000 43.93859 306 ASN A CA 1
ATOM 2072 C C . ASN A 1 306 ? 26.74149 51.18799 121.13779 1.000 40.38205 306 ASN A C 1
ATOM 2073 O O . ASN A 1 306 ? 27.91841 50.82669 121.07170 1.000 40.22293 306 ASN A O 1
ATOM 2078 N N . LEU A 1 307 ? 26.29354 51.99808 122.09584 1.000 35.80051 307 LEU A N 1
ATOM 2079 C CA . LEU A 1 307 ? 27.09811 52.41746 123.23219 1.000 35.98979 307 LEU A CA 1
ATOM 2080 C C . LEU A 1 307 ? 26.74298 51.67065 124.50684 1.000 36.80019 307 LEU A C 1
ATOM 2081 O O . LEU A 1 307 ? 27.17891 52.07972 125.58738 1.000 35.93452 307 LEU A O 1
ATOM 2086 N N . SER A 1 308 ? 25.93106 50.61250 124.42246 1.000 39.31464 308 SER A N 1
ATOM 2087 C CA . SER A 1 308 ? 25.48296 49.95804 125.65110 1.000 43.64937 308 SER A CA 1
ATOM 2088 C C . SER A 1 308 ? 26.66465 49.38274 126.42149 1.000 39.55935 308 SER A C 1
ATOM 2089 O O . SER A 1 308 ? 26.73426 49.50867 127.64959 1.000 37.60512 308 SER A O 1
ATOM 2092 N N . ASP A 1 309 ? 27.62811 48.79314 125.71050 1.000 36.27475 309 ASP A N 1
ATOM 2093 C CA . ASP A 1 309 ? 28.82188 48.28789 126.37339 1.000 38.20265 309 ASP A CA 1
ATOM 2094 C C . ASP A 1 309 ? 29.56843 49.39148 127.11960 1.000 36.03881 309 ASP A C 1
ATOM 2095 O O . ASP A 1 309 ? 30.03176 49.17871 128.24338 1.000 36.61523 309 ASP A O 1
ATOM 2100 N N . LEU A 1 310 ? 29.69679 50.57785 126.51917 1.000 33.46478 310 LEU A N 1
ATOM 2101 C CA . LEU A 1 310 ? 30.29967 51.68826 127.25192 1.000 31.65514 310 LEU A CA 1
ATOM 2102 C C . LEU A 1 310 ? 29.43569 52.10567 128.44864 1.000 33.99482 310 LEU A C 1
ATOM 2103 O O . LEU A 1 310 ? 29.97583 52.37053 129.52850 1.000 35.10965 310 LEU A O 1
ATOM 2108 N N . TYR A 1 311 ? 28.09665 52.14715 128.29657 1.000 33.87842 311 TYR A N 1
ATOM 2109 C CA . TYR A 1 311 ? 27.22632 52.46493 129.44222 1.000 41.29810 311 TYR A CA 1
ATOM 2110 C C . TYR A 1 311 ? 27.50610 51.54569 130.61765 1.000 36.54202 311 TYR A C 1
ATOM 2111 O O . TYR A 1 311 ? 27.69504 52.00129 131.74872 1.000 34.02451 311 TYR A O 1
ATOM 2120 N N . ARG A 1 312 ? 27.47949 50.23610 130.36071 1.000 35.86665 312 ARG A N 1
ATOM 2121 C CA . ARG A 1 312 ? 27.80689 49.23882 131.37295 1.000 39.82432 312 ARG A CA 1
ATOM 2122 C C . ARG A 1 312 ? 29.15713 49.53443 132.02383 1.000 41.46346 312 ARG A C 1
ATOM 2123 O O . ARG A 1 312 ? 29.26789 49.60971 133.25173 1.000 39.89718 312 ARG A O 1
ATOM 2131 N N . TRP A 1 313 ? 30.19268 49.74485 131.20740 1.000 38.74763 313 TRP A N 1
ATOM 2132 C CA . TRP A 1 313 ? 31.51294 50.01090 131.76421 1.000 35.84758 313 TRP A CA 1
ATOM 2133 C C . TRP A 1 313 ? 31.52138 51.30261 132.58036 1.000 37.96541 313 TRP A C 1
ATOM 2134 O O . TRP A 1 313 ? 32.10998 51.34791 133.66815 1.000 39.94744 313 TRP A O 1
ATOM 2145 N N . LEU A 1 314 ? 30.86836 52.36067 132.08052 1.000 34.49473 314 LEU A N 1
ATOM 2146 C CA . LEU A 1 314 ? 30.85343 53.63642 132.80333 1.000 38.04195 314 LEU A CA 1
ATOM 2147 C C . LEU A 1 314 ? 30.21852 53.50390 134.18429 1.000 36.21001 314 LEU A C 1
ATOM 2148 O O . LEU A 1 314 ? 30.64526 54.16652 135.13314 1.000 41.70823 314 LEU A O 1
ATOM 2153 N N . GLN A 1 315 ? 29.19234 52.66087 134.31519 1.000 37.25764 315 GLN A N 1
ATOM 2154 C CA . GLN A 1 315 ? 28.51298 52.51964 135.59991 1.000 45.73878 315 GLN A CA 1
ATOM 2155 C C . GLN A 1 315 ? 29.45186 51.98693 136.67214 1.000 45.70144 315 GLN A C 1
ATOM 2156 O O . GLN A 1 315 ? 29.31215 52.33081 137.84980 1.000 43.86387 315 GLN A O 1
ATOM 2162 N N . ALA A 1 316 ? 30.42964 51.17842 136.28563 1.000 44.18896 316 ALA A N 1
ATOM 2163 C CA . ALA A 1 316 ? 31.34786 50.61166 137.25312 1.000 38.69229 316 ALA A CA 1
ATOM 2164 C C . ALA A 1 316 ? 32.54124 51.50979 137.58145 1.000 40.75216 316 ALA A C 1
ATOM 2165 O O . ALA A 1 316 ? 33.26441 51.19494 138.53004 1.000 45.62220 316 ALA A O 1
ATOM 2167 N N . GLN A 1 317 ? 32.76199 52.62825 136.86468 1.000 38.98375 317 GLN A N 1
ATOM 2168 C CA . GLN A 1 317 ? 34.00381 53.39483 137.00584 1.000 33.82354 317 GLN A CA 1
ATOM 2169 C C . GLN A 1 317 ? 33.79472 54.84940 137.40529 1.000 42.67122 317 GLN A C 1
ATOM 2170 O O . GLN A 1 317 ? 34.72866 55.64736 137.28446 1.000 42.40194 317 GLN A O 1
ATOM 2176 N N . LYS A 1 318 ? 32.61817 55.22082 137.90605 1.000 48.32626 318 LYS A N 1
ATOM 2177 C CA . LYS A 1 318 ? 32.26452 56.64025 137.91308 1.000 50.74874 318 LYS A CA 1
ATOM 2178 C C . LYS A 1 318 ? 33.12007 57.47109 138.86269 1.000 49.47625 318 LYS A C 1
ATOM 2179 O O . LYS A 1 318 ? 33.30954 58.66823 138.60816 1.000 49.87433 318 LYS A O 1
ATOM 2185 N N . ASP A 1 319 ? 33.63820 56.90069 139.96070 1.000 49.12009 319 ASP A N 1
ATOM 2186 C CA . ASP A 1 319 ? 34.44332 57.78741 140.80619 1.000 50.63532 319 ASP A CA 1
ATOM 2187 C C . ASP A 1 319 ? 35.83447 58.05085 140.23070 1.000 43.91766 319 ASP A C 1
ATOM 2188 O O . ASP A 1 319 ? 36.60381 58.80740 140.83619 1.000 43.37614 319 ASP A O 1
ATOM 2193 N N . LYS A 1 320 ? 36.15694 57.47334 139.06752 1.000 36.04880 320 LYS A N 1
ATOM 2194 C CA . LYS A 1 320 ? 37.40515 57.72371 138.36366 1.000 34.36074 320 LYS A CA 1
ATOM 2195 C C . LYS A 1 320 ? 37.19952 58.52930 137.09147 1.000 34.73908 320 LYS A C 1
ATOM 2196 O O . LYS A 1 320 ? 38.16298 58.74449 136.34067 1.000 28.66924 320 LYS A O 1
ATOM 2202 N N . MET A 1 321 ? 35.97588 59.00082 136.84624 1.000 35.27333 321 MET A N 1
ATOM 2203 C CA . MET A 1 321 ? 35.62010 59.66707 135.60010 1.000 28.69306 321 MET A CA 1
ATOM 2204 C C . MET A 1 321 ? 35.84512 61.16562 135.72710 1.000 25.42235 321 MET A C 1
ATOM 2205 O O . MET A 1 321 ? 35.13721 61.84502 136.46880 1.000 31.34492 321 MET A O 1
ATOM 2210 N N . PHE A 1 322 ? 36.82201 61.68589 134.99429 1.000 27.75065 322 PHE A N 1
ATOM 2211 C CA . PHE A 1 322 ? 36.99770 63.12576 134.90990 1.000 30.01323 322 PHE A CA 1
ATOM 2212 C C . PHE A 1 322 ? 35.98651 63.72839 133.94582 1.000 28.76363 322 PHE A C 1
ATOM 2213 O O . PHE A 1 322 ? 35.42514 63.04187 133.08357 1.000 26.72585 322 PHE A O 1
ATOM 2221 N N . SER A 1 323 ? 35.77900 65.04260 134.09601 1.000 32.74080 323 SER A N 1
ATOM 2222 C CA . SER A 1 323 ? 35.01282 65.85277 133.14818 1.000 29.85715 323 SER A CA 1
ATOM 2223 C C . SER A 1 323 ? 33.65687 65.22590 132.83582 1.000 31.66787 323 SER A C 1
ATOM 2224 O O . SER A 1 323 ? 33.23674 65.13620 131.68203 1.000 32.64688 323 SER A O 1
ATOM 2227 N N . GLN A 1 324 ? 32.97515 64.75577 133.87415 1.000 29.69136 324 GLN A N 1
ATOM 2228 C CA . GLN A 1 324 ? 31.69655 64.09681 133.65067 1.000 37.20946 324 GLN A CA 1
ATOM 2229 C C . GLN A 1 324 ? 30.65641 65.06852 133.07636 1.000 37.61361 324 GLN A C 1
ATOM 2230 O O . GLN A 1 324 ? 29.86531 64.69703 132.20330 1.000 35.01383 324 GLN A O 1
ATOM 2236 N N . ASN A 1 325 ? 30.65164 66.31870 133.54167 1.000 38.08672 325 ASN A N 1
ATOM 2237 C CA . ASN A 1 325 ? 29.68648 67.30490 133.05872 1.000 44.46424 325 ASN A CA 1
ATOM 2238 C C . ASN A 1 325 ? 29.87036 67.64626 131.58516 1.000 42.49638 325 ASN A C 1
ATOM 2239 O O . ASN A 1 325 ? 28.94051 68.19348 130.98001 1.000 37.77730 325 ASN A O 1
ATOM 2244 N N . ASP A 1 326 ? 31.04126 67.35744 130.99519 1.000 39.09093 326 ASP A N 1
ATOM 2245 C CA . ASP A 1 326 ? 31.29786 67.64418 129.58440 1.000 33.21140 326 ASP A CA 1
ATOM 2246 C C . ASP A 1 326 ? 31.31550 66.38796 128.72150 1.000 30.50203 326 ASP A C 1
ATOM 2247 O O . ASP A 1 326 ? 31.78306 66.42671 127.57770 1.000 30.37443 326 ASP A O 1
ATOM 2252 N N . THR A 1 327 ? 30.79579 65.28227 129.23230 1.000 26.94069 327 THR A N 1
ATOM 2253 C CA . THR A 1 327 ? 30.71950 64.04103 128.48399 1.000 26.97239 327 THR A CA 1
ATOM 2254 C C . THR A 1 327 ? 29.24907 63.86216 128.10870 1.000 30.46388 327 THR A C 1
ATOM 2255 O O . THR A 1 327 ? 28.46625 63.24414 128.83851 1.000 33.22469 327 THR A O 1
ATOM 2259 N N . ARG A 1 328 ? 28.88078 64.40256 126.94912 1.000 28.37039 328 ARG A N 1
ATOM 2260 C CA . ARG A 1 328 ? 27.48488 64.51166 126.54955 1.000 33.90235 328 ARG A CA 1
ATOM 2261 C C . ARG A 1 328 ? 27.23485 63.87922 125.18532 1.000 32.49317 328 ARG A C 1
ATOM 2262 O O . ARG A 1 328 ? 28.14031 63.77678 124.34408 1.000 30.54444 328 ARG A O 1
ATOM 2270 N N . CYS A 1 329 ? 25.98632 63.45354 124.98220 1.000 36.41062 329 CYS A N 1
ATOM 2271 C CA . CYS A 1 329 ? 25.55597 62.91170 123.70033 1.000 28.70420 329 CYS A CA 1
ATOM 2272 C C . CYS A 1 329 ? 25.41031 64.03038 122.66951 1.000 34.43420 329 CYS A C 1
ATOM 2273 O O . CYS A 1 329 ? 24.85271 65.09562 122.96717 1.000 30.71235 329 CYS A O 1
ATOM 2276 N N . ALA A 1 330 ? 25.93726 63.79656 121.45604 1.000 27.21700 330 ALA A N 1
ATOM 2277 C CA . ALA A 1 330 ? 25.69662 64.68769 120.33033 1.000 28.52549 330 ALA A CA 1
ATOM 2278 C C . ALA A 1 330 ? 24.43884 64.30553 119.57412 1.000 30.43109 330 ALA A C 1
ATOM 2279 O O . ALA A 1 330 ? 23.93581 65.10895 118.78834 1.000 29.37566 330 ALA A O 1
ATOM 2281 N N . GLY A 1 331 ? 23.93896 63.09662 119.80450 1.000 26.31861 331 GLY A N 1
ATOM 2282 C CA . GLY A 1 331 ? 22.73733 62.58932 119.19714 1.000 26.43266 331 GLY A CA 1
ATOM 2283 C C . GLY A 1 331 ? 22.43219 61.23714 119.81077 1.000 29.68104 331 GLY A C 1
ATOM 2284 O O . GLY A 1 331 ? 23.14188 60.78240 120.71744 1.000 34.19794 331 GLY A O 1
ATOM 2285 N N . PRO A 1 332 ? 21.35328 60.57793 119.36579 1.000 30.46743 332 PRO A N 1
ATOM 2286 C CA . PRO A 1 332 ? 20.34265 61.10872 118.44083 1.000 37.52999 332 PRO A CA 1
ATOM 2287 C C . PRO A 1 332 ? 19.52847 62.22891 119.08121 1.000 38.34686 332 PRO A C 1
ATOM 2288 O O . PRO A 1 332 ? 19.72351 62.51991 120.26543 1.000 37.02365 332 PRO A O 1
ATOM 2292 N N . GLU A 1 333 ? 18.61762 62.82352 118.30403 1.000 40.66004 333 GLU A N 1
ATOM 2293 C CA . GLU A 1 333 ? 17.95995 64.06466 118.70972 1.000 43.83007 333 GLU A CA 1
ATOM 2294 C C . GLU A 1 333 ? 17.25072 63.94614 120.05730 1.000 40.12990 333 GLU A C 1
ATOM 2295 O O . GLU A 1 333 ? 17.20215 64.92068 120.81521 1.000 38.67260 333 GLU A O 1
ATOM 2301 N N . ALA A 1 334 ? 16.70780 62.76715 120.37437 1.000 35.66351 334 ALA A N 1
ATOM 2302 C CA . ALA A 1 334 ? 15.94615 62.59688 121.60834 1.000 38.63006 334 ALA A CA 1
ATOM 2303 C C . ALA A 1 334 ? 16.79754 62.85142 122.85057 1.000 49.42747 334 ALA A C 1
ATOM 2304 O O . ALA A 1 334 ? 16.29124 63.36100 123.85844 1.000 50.75207 334 ALA A O 1
ATOM 2306 N N . VAL A 1 335 ? 18.08362 62.49070 122.81455 1.000 42.51005 335 VAL A N 1
ATOM 2307 C CA . VAL A 1 335 ? 18.93838 62.61593 123.98868 1.000 37.01558 335 VAL A CA 1
ATOM 2308 C C . VAL A 1 335 ? 20.04086 63.63683 123.77934 1.000 36.76229 335 VAL A C 1
ATOM 2309 O O . VAL A 1 335 ? 20.93925 63.74873 124.61702 1.000 42.45199 335 VAL A O 1
ATOM 2313 N N . LYS A 1 336 ? 19.98680 64.40212 122.69489 1.000 34.75896 336 LYS A N 1
ATOM 2314 C CA . LYS A 1 336 ? 21.03319 65.37573 122.41852 1.000 35.34111 336 LYS A CA 1
ATOM 2315 C C . LYS A 1 336 ? 21.22816 66.32697 123.59636 1.000 34.80142 336 LYS A C 1
ATOM 2316 O O . LYS A 1 336 ? 20.27266 66.90871 124.10960 1.000 38.79706 336 LYS A O 1
ATOM 2322 N N . GLY A 1 337 ? 22.47791 66.47263 124.03194 1.000 38.49663 337 GLY A N 1
ATOM 2323 C CA . GLY A 1 337 ? 22.83739 67.39809 125.08090 1.000 32.60843 337 GLY A CA 1
ATOM 2324 C C . GLY A 1 337 ? 22.86678 66.81186 126.47814 1.000 36.81707 337 GLY A C 1
ATOM 2325 O O . GLY A 1 337 ? 23.40915 67.45372 127.38743 1.000 36.62110 337 GLY A O 1
ATOM 2326 N N . GLN A 1 338 ? 22.27964 65.63174 126.68028 1.000 30.46768 338 GLN A N 1
ATOM 2327 C CA . GLN A 1 338 ? 22.35320 64.93689 127.95556 1.000 34.77107 338 GLN A CA 1
ATOM 2328 C C . GLN A 1 338 ? 23.71252 64.26619 128.15972 1.000 39.73428 338 GLN A C 1
ATOM 2329 O O . GLN A 1 338 ? 24.39205 63.87851 127.19917 1.000 37.49301 338 GLN A O 1
ATOM 2335 N N . THR A 1 339 ? 24.09544 64.11146 129.43006 1.000 34.66902 339 THR A N 1
ATOM 2336 C CA . THR A 1 339 ? 25.35475 63.45826 129.76179 1.000 33.62201 339 THR A CA 1
ATOM 2337 C C . THR A 1 339 ? 25.27009 61.96490 129.48112 1.000 36.04132 339 THR A C 1
ATOM 2338 O O . THR A 1 339 ? 24.19716 61.35615 129.55579 1.000 39.00202 339 THR A O 1
ATOM 2342 N N . LEU A 1 340 ? 26.42628 61.36659 129.16855 1.000 37.83789 340 LEU A N 1
ATOM 2343 C CA . LEU A 1 340 ? 26.46891 59.91647 128.98008 1.000 40.73121 340 LEU A CA 1
ATOM 2344 C C . LEU A 1 340 ? 25.96889 59.18422 130.21207 1.000 39.58815 340 LEU A C 1
ATOM 2345 O O . LEU A 1 340 ? 25.25594 58.18044 130.09742 1.000 42.30705 340 LEU A O 1
ATOM 2350 N N . LEU A 1 341 ? 26.34799 59.66404 131.39934 1.000 39.04558 341 LEU A N 1
ATOM 2351 C CA . LEU A 1 341 ? 25.98261 58.97797 132.63589 1.000 42.07989 341 LEU A CA 1
ATOM 2352 C C . LEU A 1 341 ? 24.47587 58.95953 132.82892 1.000 46.87400 341 LEU A C 1
ATOM 2353 O O . LEU A 1 341 ? 23.90102 57.92818 133.19432 1.000 48.22612 341 LEU A O 1
ATOM 2358 N N . ALA A 1 342 ? 23.81693 60.09991 132.59850 1.000 42.93699 342 ALA A N 1
ATOM 2359 C CA . ALA A 1 342 ? 22.36105 60.13277 132.67866 1.000 42.61241 342 ALA A CA 1
ATOM 2360 C C . ALA A 1 342 ? 21.74430 59.08681 131.75462 1.000 48.36586 342 ALA A C 1
ATOM 2361 O O . ALA A 1 342 ? 20.91911 58.27199 132.18084 1.000 56.57547 342 ALA A O 1
ATOM 2363 N N . VAL A 1 343 ? 22.16549 59.06799 130.48833 1.000 46.82555 343 VAL A N 1
ATOM 2364 C CA . VAL A 1 343 ? 21.63683 58.07828 129.55487 1.000 45.33079 343 VAL A CA 1
ATOM 2365 C C . VAL A 1 343 ? 22.06935 56.67418 129.96280 1.000 47.34765 343 VAL A C 1
ATOM 2366 O O . VAL A 1 343 ? 21.29150 55.71655 129.86033 1.000 54.96713 343 VAL A O 1
ATOM 2370 N N . ALA A 1 344 ? 23.31188 56.52320 130.42915 1.000 45.19580 344 ALA A N 1
ATOM 2371 C CA . ALA A 1 344 ? 23.75166 55.23061 130.95794 1.000 49.82505 344 ALA A CA 1
ATOM 2372 C C . ALA A 1 344 ? 22.92278 54.81617 132.17136 1.000 59.86759 344 ALA A C 1
ATOM 2373 O O . ALA A 1 344 ? 22.44560 53.67634 132.2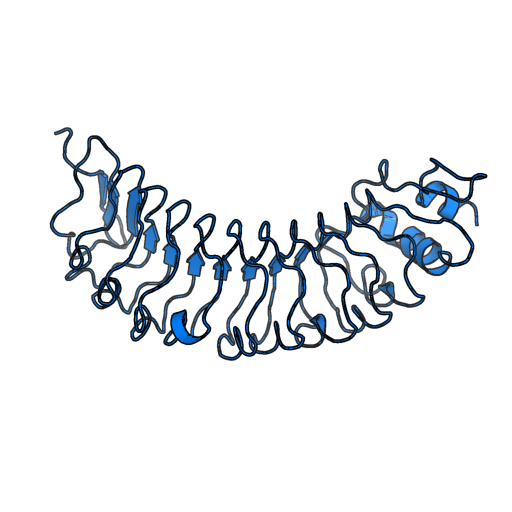5433 1.000 59.77637 344 ALA A O 1
ATOM 2375 N N . LYS A 1 345 ? 22.74068 55.73632 133.12629 1.000 59.37627 345 LYS A N 1
ATOM 2376 C CA . LYS A 1 345 ? 21.93996 55.44771 134.31248 1.000 62.49582 345 LYS A CA 1
ATOM 2377 C C . LYS A 1 345 ? 20.51957 55.03664 133.96244 1.000 63.05011 345 LYS A C 1
ATOM 2378 O O . LYS A 1 345 ? 19.88573 54.31903 134.74205 1.000 70.09084 345 LYS A O 1
ATOM 2384 N N . SER A 1 346 ? 20.01496 55.45041 132.80226 1.000 64.03042 346 SER A N 1
ATOM 2385 C CA . SER A 1 346 ? 18.63441 55.19758 132.40630 1.000 65.15299 346 SER A CA 1
ATOM 2386 C C . SER A 1 346 ? 18.40067 53.78861 131.84939 1.000 67.09790 346 SER A C 1
ATOM 2387 O O . SER A 1 346 ? 17.42042 53.59582 131.11759 1.000 69.55372 346 SER A O 1
ATOM 2390 N N . GLN A 1 347 ? 19.25641 52.81344 132.14905 1.000 69.19399 347 GLN A N 1
ATOM 2391 C CA . GLN A 1 347 ? 19.02054 51.43461 131.70988 1.000 69.57411 347 GLN A CA 1
ATOM 2392 C C . GLN A 1 347 ? 19.11765 50.46355 132.88850 1.000 79.46240 347 GLN A C 1
ATOM 2393 O O . GLN A 1 347 ? 19.40156 50.86365 134.02411 1.000 75.44151 347 GLN A O 1
#

Nearest PDB structures (foldseek):
  8h24-assembly1_A  TM=1.003E+00  e=6.243E-55  Homo sapiens
  5a5c-assembly2_B  TM=9.547E-01  e=1.273E-13  synthetic construct
  4r5d-assembly1_A  TM=7.809E-01  e=2.340E-09  synthetic construct
  2o6q-assembly1_A  TM=7.641E-01  e=8.083E-09  Eptatretus burgeri
  4z0c-assembly1_D  TM=6.166E-01  e=1.435E-07  Mus musculus

Solvent-accessible surface area: 14182 Å² total; per-residue (Å²): 117,91,127,88,21,107,67,114,210,60,139,101,2,4,29,9,37,1,82,64,111,13,102,39,30,76,135,4,59,81,65,0,11,50,0,23,0,38,123,29,140,70,78,103,10,60,56,91,3,0,90,44,0,63,126,0,79,53,0,53,0,12,25,0,34,0,97,59,12,27,60,100,4,4,84,38,1,63,51,5,121,25,2,22,1,11,123,7,25,0,89,21,11,23,105,22,2,1,130,43,6,33,62,1,12,19,0,20,0,70,57,7,92,0,100,86,9,90,50,50,34,7,109,34,6,113,18,0,0,46,0,12,0,2,22,8,143,0,134,122,4,17,93,34,10,2,60,106,6,58,100,1,88,4,0,26,0,0,93,2,64,0,80,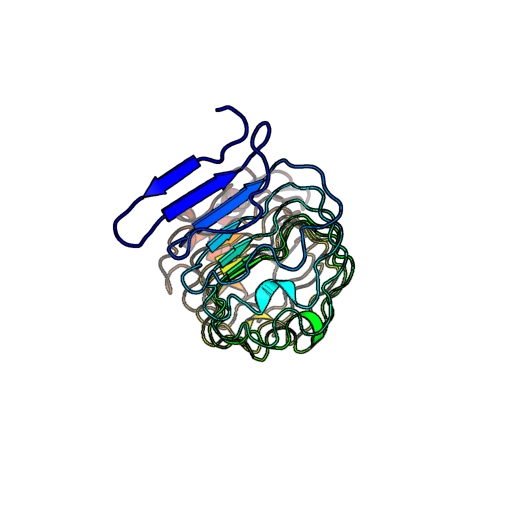90,31,18,104,44,3,0,122,12,6,139,103,0,62,81,0,34,0,31,30,6,92,5,90,92,5,21,113,73,12,5,101,30,3,52,32,0,70,46,1,43,2,36,32,13,99,0,59,110,2,1,55,14,4,1,138,38,2,152,32,3,3,19,1,19,0,10,91,13,54,0,40,55,10,46,147,40,3,2,81,28,2,2,77,126,85,72,95,3,172,54,0,0,14,0,7,42,9,54,0,63,8,57,156,108,0,56,21,1,8,163,20,0,86,62,5,82,153,56,21,90,48,61,98,90,1,92,4,50,6,63,129,97,31,115,37,81,20,0,12,41,12,0,114,81,148

Foldseek 3Di:
DQQAWDWDQDDQGIATADDPVHHLDPEDDLRYAHYAYEDAADQEDDQCSCPNNANHAEYHDEHHQHAAYDLCNCVRYLNHAYDAYYAYAYQAYDANSQQSNQNHAEDAPHAYAHAAYDLRRCPNHACYAYYHNDNYAYAAHDPPNCQRHQNHAEDAHEQYAHAEYPQCNPVHHQEHAEYHHAQYAYAEQDLRSCVNHQAHAYDAHANYAHAAYYQNRNVRNQEYQEEEHEHYAYQAYAANSCVRPDPPRYPRVAAYEHFHYQHEPDVRCLNVLVVCVRGVVRYPPQQRQAHCDDPVGHPPTSNVSSVVD

Sequence (309 aa):
SPKDCQVFRSDHGSSISCQPPAEIPGYLPADTVHLAVEFFNLTHLPANLLQGASKLQELHLSSNGLESLSPEFLRPVPQLRVLDLTRNALTGLPPGLFQASATLDTLVLKENQLEVLEVSWLHGLKALGHLDLSGNRLRKLPPGLLANFTLLRTLDLGENQLETLPPDLLRGPLQLERLHLEGNKLQVLGKDLLLPQPDLRYLFLNGNKLARVAAGAFQGLRQLDMLDLSNNSLASVPEGLWASLGQPNWDMRDGFDISGNPWICDQNLSDLYRWLQAQKDKMFSQNDTRCAGPEAVKGQTLLAVAKSQ

B-factor: mean 38.57, std 15.7, range [16.17, 98.84]

Radius of gyration: 23.03 Å; Cα contacts (8 Å, |Δi|>4): 828; chains: 1; bounding box: 71×48×38 Å